Protein AF-A0A5E4I6E8-F1 (afdb_monomer_lite)

Radius of gyration: 24.18 Å; chains: 1; bounding box: 39×71×66 Å

Foldseek 3Di:
DDDPVDDDDPACVVVVVVLVVVVQVQKDKFAPVFLCQLLQCQLCLLVQNKKWWKFAAPVRPDIAIWIFNHADPVGWTFIDRVPPCVPTDTDRAPCGDPPRRRHTRIMIGCRNPDAQEWAKDKGDAAEAEADAAQDKDKDKIWIAGPHHQPYFFWKAFDDDDPFWDKDKVVRTDTRHGRVVPIDMIMMITGHHRDAPDKDKDWTKMAGPVDRSRITIHIHIHHHDDDPPPPVVVVVVVVCVVPVPPPPVVCVVVVD

pLDDT: mean 87.85, std 12.32, range [44.53, 98.44]

Secondary structure (DSSP, 8-state):
-EETTEE--SSHHHHHHHHHHTT-TT-EEE-TT-TTHHHHHHHHHHTT--EEEEEE-TTSS-EEEEEEEEE-TTS-EEEE-SSTTTT-EEE-TTTT-GGG--EEEEEEE-TT----S--EEEE--EEE-SPPTT-EEEEEEEEEE-S-TT--EEEEEEE--SSSEEEEESSEEEEE-GGG-PEEEEEEEEPPS-SS-EEEEEEEEEETTEEEEEEEEEEEEE-------HHHHHHHHHHHH-TTT-HHHHHHTT-

Sequence (255 aa):
MYGSEGSGTFGVDQAFTAYRKFHCTTCTLIRDTDSNVHGRLAKNMIDALPAHLAVVDEDWTKGHNLVVDGYNTDDFYHLNFGWGGVYNGWYLLPDEIPYGVTVLEGVIVDIMDKHVSPQVRCNGSIHLTNITPGTTINDSFTIENAGSPTSLLHWEITSCPDWGNWTFTPSKGTSLTPEQGPVMINVSIVAPEKKNREYNGYIKVTNTENPADCFIIQITLTTPYKPHSFLLNCLQDLMERFPHTFLVLRLLLNY

Structure (mmCIF, N/CA/C/O backbone):
data_AF-A0A5E4I6E8-F1
#
_entry.id   AF-A0A5E4I6E8-F1
#
loop_
_atom_site.group_PDB
_atom_site.id
_atom_site.type_symbol
_atom_site.label_atom_id
_atom_site.label_alt_id
_atom_site.label_comp_id
_atom_site.label_asym_id
_atom_site.label_entity_id
_atom_site.label_seq_id
_atom_site.pdbx_PDB_ins_code
_atom_site.Cartn_x
_atom_site.Cartn_y
_atom_site.Cartn_z
_atom_site.occupancy
_atom_site.B_iso_or_equiv
_atom_site.auth_seq_id
_atom_site.auth_comp_id
_atom_site.auth_asym_id
_atom_site.auth_atom_id
_atom_site.pdbx_PDB_model_num
ATOM 1 N N . MET A 1 1 ? 22.399 -7.783 -16.795 1.00 70.75 1 MET A N 1
ATOM 2 C CA . MET A 1 1 ? 23.094 -8.869 -17.529 1.00 70.75 1 MET A CA 1
ATOM 3 C C . MET A 1 1 ? 22.261 -9.251 -18.748 1.00 70.75 1 MET A C 1
ATOM 5 O O . MET A 1 1 ? 21.045 -9.153 -18.654 1.00 70.75 1 MET A O 1
ATOM 9 N N . TYR A 1 2 ? 22.883 -9.653 -19.861 1.00 79.12 2 TYR A N 1
ATOM 10 C CA . TYR A 1 2 ? 22.174 -10.085 -21.074 1.00 79.12 2 TYR A CA 1
ATOM 11 C C . TYR A 1 2 ? 22.691 -11.448 -21.552 1.00 79.12 2 TYR A C 1
ATOM 13 O O . TYR A 1 2 ? 23.901 -11.672 -21.538 1.00 79.12 2 TYR A O 1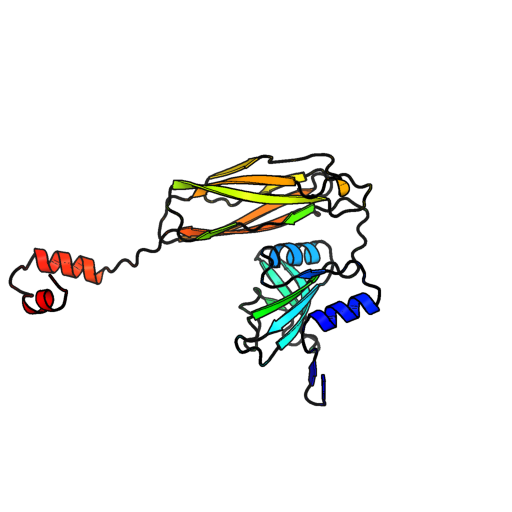
ATOM 21 N N . GLY A 1 3 ? 21.786 -12.330 -21.982 1.00 84.62 3 GLY A N 1
ATOM 22 C CA . GLY A 1 3 ? 22.081 -13.670 -22.499 1.00 84.62 3 GLY A CA 1
ATOM 23 C C . GLY A 1 3 ? 20.884 -14.283 -23.239 1.00 84.62 3 GLY A C 1
ATOM 24 O O . GLY A 1 3 ? 19.776 -13.751 -23.172 1.00 84.62 3 GLY A O 1
ATOM 25 N N . SER A 1 4 ? 21.104 -15.390 -23.960 1.00 79.88 4 SER A N 1
ATOM 26 C CA . SER A 1 4 ? 20.047 -16.090 -24.719 1.00 79.88 4 SER A CA 1
ATOM 27 C C . SER A 1 4 ? 18.985 -16.727 -23.824 1.00 79.88 4 SER A C 1
ATOM 29 O O . SER A 1 4 ? 17.820 -16.758 -24.196 1.00 79.88 4 SER A O 1
ATOM 31 N N . GLU A 1 5 ? 19.390 -17.187 -22.640 1.00 81.00 5 GLU A N 1
ATOM 32 C CA . GLU A 1 5 ? 18.507 -17.827 -21.656 1.00 81.00 5 GLU A CA 1
ATOM 33 C C . GLU A 1 5 ? 17.731 -16.818 -20.799 1.00 81.00 5 GLU A C 1
ATOM 35 O O . GLU A 1 5 ? 16.864 -17.192 -20.017 1.00 81.00 5 GLU A O 1
ATOM 40 N N . GLY A 1 6 ? 18.055 -15.529 -20.909 1.00 75.19 6 GLY A N 1
ATOM 41 C CA . GLY A 1 6 ? 17.447 -14.493 -20.092 1.00 75.19 6 GLY A CA 1
ATOM 42 C C . GLY A 1 6 ? 18.317 -13.253 -19.972 1.00 75.19 6 GLY A C 1
ATOM 43 O O . GLY A 1 6 ? 19.532 -13.264 -20.173 1.00 75.19 6 GLY A O 1
ATOM 44 N N . SER A 1 7 ? 17.665 -12.148 -19.642 1.00 81.25 7 SER A N 1
ATOM 45 C CA . SER A 1 7 ? 18.310 -10.876 -19.337 1.00 81.25 7 SER A CA 1
ATOM 46 C C . SER A 1 7 ? 17.655 -10.299 -18.094 1.00 81.25 7 SER A C 1
ATOM 48 O O . SER A 1 7 ? 16.447 -10.428 -17.921 1.00 81.25 7 SER A O 1
ATOM 50 N N . GLY A 1 8 ? 18.446 -9.679 -17.225 1.00 77.81 8 GLY A N 1
ATOM 51 C CA . GLY A 1 8 ? 17.970 -9.251 -15.914 1.00 77.81 8 GLY A CA 1
ATOM 52 C C . GLY A 1 8 ? 18.708 -8.037 -15.375 1.00 77.81 8 GLY A C 1
ATOM 53 O O . GLY A 1 8 ? 19.827 -7.716 -15.804 1.00 77.81 8 GLY A O 1
ATOM 54 N N . THR A 1 9 ? 18.064 -7.366 -14.430 1.00 78.38 9 THR A N 1
ATOM 55 C CA . THR A 1 9 ? 18.677 -6.372 -13.549 1.00 78.38 9 THR A CA 1
ATOM 56 C C . THR A 1 9 ? 19.394 -7.074 -12.393 1.00 78.38 9 THR A C 1
ATOM 58 O O . THR A 1 9 ? 19.103 -8.224 -12.083 1.00 78.38 9 THR A O 1
ATOM 61 N N . PHE A 1 10 ? 20.367 -6.401 -11.778 1.00 80.62 10 PHE A N 1
ATOM 62 C CA . PHE A 1 10 ? 21.011 -6.876 -10.542 1.00 80.62 10 PHE A CA 1
ATOM 63 C C . PHE A 1 10 ? 20.184 -6.564 -9.288 1.00 80.62 10 PHE A C 1
ATOM 65 O O . PHE A 1 10 ? 20.464 -7.104 -8.226 1.00 80.62 10 PHE A O 1
ATOM 72 N N . GLY A 1 11 ? 19.194 -5.686 -9.435 1.00 87.88 11 GLY A N 1
ATOM 73 C CA . GLY A 1 11 ? 18.214 -5.340 -8.423 1.00 87.88 11 GLY A CA 1
ATOM 74 C C . GLY A 1 11 ? 17.176 -4.375 -8.990 1.00 87.88 11 GLY A C 1
ATOM 75 O O . GLY A 1 11 ? 17.366 -3.772 -10.060 1.00 87.88 11 GLY A O 1
ATOM 76 N N . VAL A 1 12 ? 16.061 -4.228 -8.288 1.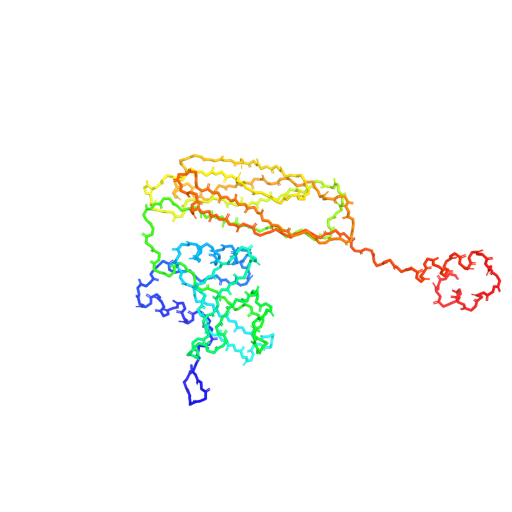00 93.25 12 VAL A N 1
ATOM 77 C CA . VAL A 1 12 ? 14.944 -3.343 -8.652 1.00 93.25 12 VAL A CA 1
ATOM 78 C C . VAL A 1 12 ? 15.353 -1.861 -8.694 1.00 93.25 12 VAL A C 1
ATOM 80 O O . VAL A 1 12 ? 14.764 -1.063 -9.424 1.00 93.25 12 VAL A O 1
ATOM 83 N N . ASP A 1 13 ? 16.424 -1.470 -7.997 1.00 94.31 13 ASP A N 1
ATOM 84 C CA . ASP A 1 13 ? 16.992 -0.115 -8.032 1.00 94.31 13 ASP A CA 1
ATOM 85 C C . ASP A 1 13 ? 17.500 0.286 -9.430 1.00 94.31 13 ASP A C 1
ATOM 87 O O . ASP A 1 13 ? 17.429 1.460 -9.817 1.00 94.31 13 ASP A O 1
ATOM 91 N N . GLN A 1 14 ? 17.949 -0.683 -10.233 1.00 93.88 14 GLN A N 1
ATOM 92 C CA . GLN A 1 14 ? 18.355 -0.431 -11.616 1.00 93.88 14 GLN A CA 1
ATOM 93 C C . GLN A 1 14 ? 17.151 -0.115 -12.503 1.00 93.88 14 GLN A C 1
ATOM 95 O O . GLN A 1 14 ? 17.224 0.797 -13.333 1.00 93.88 14 GLN A O 1
ATOM 100 N N . ALA A 1 15 ? 16.033 -0.818 -12.299 1.00 94.25 15 ALA A N 1
ATOM 101 C CA . ALA A 1 15 ? 14.775 -0.508 -12.970 1.00 94.25 15 ALA A CA 1
ATOM 102 C C . ALA A 1 15 ? 14.262 0.879 -12.550 1.00 94.25 15 ALA A C 1
ATOM 104 O O . ALA A 1 15 ? 13.919 1.700 -13.402 1.00 94.25 15 ALA A O 1
ATOM 105 N N . PHE A 1 16 ? 14.322 1.200 -11.255 1.00 96.31 16 PHE A N 1
ATOM 106 C CA . PHE A 1 16 ? 13.982 2.530 -10.744 1.00 96.31 16 PHE A CA 1
ATOM 107 C C . PHE A 1 16 ? 14.833 3.633 -11.392 1.00 96.31 16 PHE A C 1
ATOM 109 O O . PHE A 1 16 ? 14.308 4.631 -11.891 1.00 96.31 16 PHE A O 1
ATOM 116 N N . THR A 1 17 ? 16.147 3.421 -11.482 1.00 95.38 17 THR A N 1
ATOM 117 C CA . THR A 1 17 ? 17.071 4.347 -12.154 1.00 95.38 17 THR A CA 1
ATOM 118 C C . THR A 1 17 ? 16.720 4.527 -13.635 1.00 95.38 17 THR A C 1
ATOM 120 O O . THR A 1 17 ? 16.819 5.639 -14.164 1.00 95.38 17 THR A O 1
ATOM 123 N N . ALA A 1 18 ? 16.262 3.469 -14.314 1.00 94.62 18 ALA A N 1
ATOM 124 C CA . ALA A 1 18 ? 15.806 3.558 -15.697 1.00 94.62 18 ALA A CA 1
ATOM 125 C C . ALA A 1 18 ? 14.578 4.473 -15.833 1.00 94.62 18 ALA A C 1
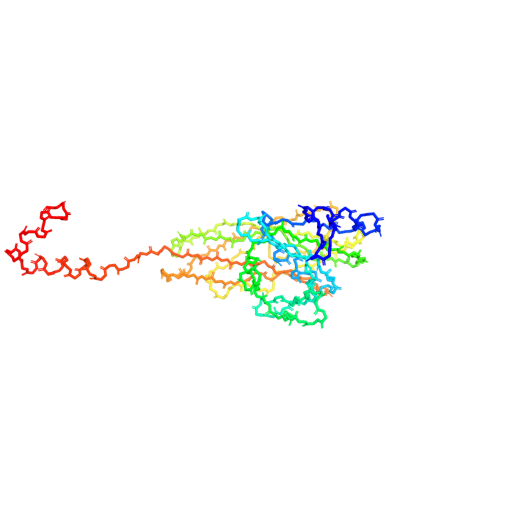ATOM 127 O O . ALA A 1 18 ? 14.605 5.381 -16.665 1.00 94.62 18 ALA A O 1
ATOM 128 N N . TYR A 1 19 ? 13.557 4.334 -14.979 1.00 96.12 19 TYR A N 1
ATOM 129 C CA . TYR A 1 19 ? 12.398 5.244 -14.973 1.00 96.12 19 TYR A CA 1
ATOM 130 C C . TYR A 1 19 ? 12.812 6.710 -14.807 1.00 96.12 19 TYR A C 1
ATOM 132 O O . TYR A 1 19 ? 12.352 7.579 -15.554 1.00 96.12 19 TYR A O 1
ATOM 140 N N . ARG A 1 20 ? 13.751 6.993 -13.895 1.00 93.81 20 ARG A N 1
ATOM 141 C CA . ARG A 1 20 ? 14.305 8.347 -13.713 1.00 93.81 20 ARG A CA 1
ATOM 142 C C . ARG A 1 20 ? 14.984 8.867 -14.979 1.00 93.81 20 ARG A C 1
ATOM 144 O O . ARG A 1 20 ? 14.810 10.035 -15.324 1.00 93.81 20 ARG A O 1
ATOM 151 N N . LYS A 1 21 ? 15.717 8.009 -15.693 1.00 96.06 21 LYS A N 1
ATOM 152 C CA . LYS A 1 21 ? 16.360 8.345 -16.974 1.00 96.06 21 LYS A CA 1
ATOM 153 C C . LYS A 1 21 ? 15.345 8.628 -18.086 1.00 96.06 21 LYS A C 1
ATOM 155 O O . LYS A 1 21 ? 15.615 9.465 -18.940 1.00 96.06 21 LYS A O 1
ATOM 160 N N . PHE A 1 22 ? 14.180 7.985 -18.050 1.00 95.31 22 PHE A N 1
ATOM 161 C CA . PHE A 1 22 ? 13.051 8.263 -18.944 1.00 95.31 22 PHE A CA 1
ATOM 162 C C . PHE A 1 22 ? 12.146 9.408 -18.457 1.00 95.31 22 PHE A C 1
ATOM 164 O O . PHE A 1 22 ? 11.041 9.573 -18.964 1.00 95.31 22 PHE A O 1
ATOM 171 N N . HIS A 1 23 ? 12.604 10.218 -17.495 1.00 92.19 23 HIS A N 1
ATOM 172 C CA . HIS A 1 23 ? 11.874 11.369 -16.953 1.00 92.19 23 HIS A CA 1
ATOM 173 C C . HIS A 1 23 ? 10.539 11.029 -16.268 1.00 92.19 23 HIS A C 1
ATOM 175 O O . HIS A 1 23 ? 9.694 11.904 -16.086 1.00 92.19 23 HIS A O 1
ATOM 181 N N . CYS A 1 24 ? 10.368 9.790 -15.806 1.00 93.12 24 CYS A N 1
ATOM 182 C CA . CYS A 1 24 ? 9.286 9.421 -14.896 1.00 93.12 24 CYS A CA 1
ATOM 183 C C . CYS A 1 24 ? 9.670 9.894 -13.485 1.00 93.12 24 CYS A C 1
ATOM 185 O O . CYS A 1 24 ? 10.158 9.124 -12.664 1.00 93.12 24 CYS A O 1
ATOM 187 N N . THR A 1 25 ? 9.565 11.197 -13.217 1.00 89.94 25 THR A N 1
ATOM 188 C CA . THR A 1 25 ? 10.125 11.801 -11.995 1.00 89.94 25 THR A CA 1
ATOM 189 C C . THR A 1 25 ? 9.247 11.665 -10.755 1.00 89.94 25 THR A C 1
ATOM 191 O O . THR A 1 25 ? 9.678 12.054 -9.671 1.00 89.94 25 THR A O 1
ATOM 194 N N . THR A 1 26 ? 8.036 11.147 -10.902 1.00 91.44 26 THR A N 1
ATOM 195 C CA . THR A 1 26 ? 7.096 10.915 -9.800 1.00 91.44 26 THR A CA 1
ATOM 196 C C . THR A 1 26 ? 7.245 9.536 -9.178 1.00 91.44 26 THR A C 1
ATOM 198 O O . THR A 1 26 ? 6.756 9.327 -8.075 1.00 91.44 26 THR A O 1
ATOM 201 N N . CYS A 1 27 ? 7.936 8.608 -9.853 1.00 94.31 27 CYS A N 1
ATOM 202 C CA . CYS A 1 27 ? 8.026 7.249 -9.357 1.00 94.31 27 CYS A CA 1
ATOM 203 C C . CYS A 1 27 ? 8.800 7.178 -8.039 1.00 94.31 27 CYS A C 1
ATOM 205 O O . CYS A 1 27 ? 9.773 7.912 -7.822 1.00 94.31 27 CYS A O 1
ATOM 207 N N . THR A 1 28 ? 8.385 6.243 -7.192 1.00 94.81 28 THR A N 1
ATOM 208 C CA . THR A 1 28 ? 9.002 5.948 -5.899 1.00 94.81 28 THR A CA 1
ATOM 209 C C . THR A 1 28 ? 9.295 4.458 -5.821 1.00 94.81 28 THR A C 1
ATOM 211 O O . THR A 1 28 ? 8.451 3.644 -6.181 1.00 94.81 28 THR A O 1
ATOM 214 N N . LEU A 1 29 ? 10.491 4.099 -5.355 1.00 95.94 29 LEU A N 1
ATOM 215 C CA . LEU A 1 29 ? 10.841 2.719 -5.032 1.00 95.94 29 LEU A CA 1
ATOM 216 C C . LEU A 1 29 ? 10.528 2.451 -3.557 1.00 95.94 29 LEU A C 1
ATOM 218 O O . LEU A 1 29 ? 11.145 3.057 -2.683 1.00 95.94 29 LEU A O 1
ATOM 222 N N . ILE A 1 30 ? 9.601 1.533 -3.303 1.00 94.31 30 ILE A N 1
ATOM 223 C CA . ILE A 1 30 ? 9.248 1.023 -1.974 1.00 94.31 30 ILE A CA 1
ATOM 224 C C . ILE A 1 30 ? 9.774 -0.409 -1.820 1.00 94.31 30 ILE A C 1
ATOM 226 O O . ILE A 1 30 ? 9.811 -1.173 -2.785 1.00 94.31 30 ILE A O 1
ATOM 230 N N . ARG A 1 31 ? 10.239 -0.758 -0.620 1.00 91.88 31 ARG A N 1
ATOM 231 C CA . ARG A 1 31 ? 10.799 -2.083 -0.294 1.00 91.88 31 ARG A CA 1
ATOM 232 C C . ARG A 1 31 ? 9.874 -2.836 0.652 1.00 91.88 31 ARG A C 1
ATOM 234 O O . ARG A 1 31 ? 8.958 -2.237 1.204 1.00 91.88 31 ARG A O 1
ATOM 241 N N . ASP A 1 32 ? 10.141 -4.117 0.862 1.00 82.88 32 ASP A N 1
ATOM 242 C CA . ASP A 1 32 ? 9.455 -4.970 1.843 1.00 82.88 32 ASP A CA 1
ATOM 243 C C . ASP A 1 32 ? 9.499 -4.420 3.278 1.00 82.88 32 ASP A C 1
ATOM 245 O O . ASP A 1 32 ? 8.578 -4.634 4.060 1.00 82.88 32 ASP A O 1
ATOM 249 N N . THR A 1 33 ? 10.529 -3.642 3.613 1.00 81.38 33 THR A N 1
ATOM 250 C CA . THR A 1 33 ? 10.626 -2.947 4.903 1.00 81.38 33 THR A CA 1
ATOM 251 C C . THR A 1 33 ? 9.601 -1.822 5.082 1.00 81.38 33 THR A C 1
ATOM 253 O O . THR A 1 33 ? 9.442 -1.329 6.198 1.00 81.38 33 THR A O 1
ATOM 256 N N . ASP A 1 34 ? 8.960 -1.351 4.006 1.00 81.31 34 ASP A N 1
ATOM 257 C CA . ASP A 1 34 ? 7.898 -0.346 4.092 1.00 81.31 34 ASP A CA 1
ATOM 258 C C . ASP A 1 34 ? 6.571 -1.033 4.402 1.00 81.31 34 ASP A C 1
ATOM 260 O O . ASP A 1 34 ? 6.006 -1.765 3.586 1.00 81.31 34 ASP A O 1
ATOM 264 N N . SER A 1 35 ? 6.042 -0.758 5.587 1.00 74.75 35 SER A N 1
ATOM 265 C CA . SER A 1 35 ? 4.837 -1.417 6.061 1.00 74.75 35 SER A CA 1
ATOM 266 C C . SER A 1 35 ? 3.561 -1.027 5.302 1.00 74.75 35 SER A C 1
ATOM 268 O O . SER A 1 35 ? 2.524 -1.664 5.474 1.00 74.75 35 SER A O 1
ATOM 270 N N . ASN A 1 36 ? 3.625 -0.033 4.410 1.00 80.12 36 ASN A N 1
ATOM 271 C CA . ASN A 1 36 ? 2.518 0.354 3.534 1.00 80.12 36 ASN A CA 1
ATOM 272 C C . ASN A 1 36 ? 2.655 -0.174 2.117 1.00 80.12 36 ASN A C 1
ATOM 274 O O . ASN A 1 36 ? 1.888 0.260 1.254 1.00 80.12 36 ASN A O 1
ATOM 278 N N . VAL A 1 37 ? 3.614 -1.057 1.833 1.00 88.50 37 VAL A N 1
ATOM 279 C CA . VAL A 1 37 ? 3.885 -1.481 0.456 1.00 88.50 37 VAL A CA 1
ATOM 280 C C . VAL A 1 37 ? 2.625 -1.964 -0.268 1.00 88.50 37 VAL A C 1
ATOM 282 O O . VAL A 1 37 ? 2.341 -1.511 -1.377 1.00 88.50 37 VAL A O 1
ATOM 285 N N . HIS A 1 38 ? 1.795 -2.761 0.407 1.00 87.94 38 HIS A N 1
ATOM 286 C CA . HIS A 1 38 ? 0.511 -3.221 -0.120 1.00 87.94 38 HIS A CA 1
ATOM 287 C C . HIS A 1 38 ? -0.516 -2.088 -0.245 1.00 87.94 38 HIS A C 1
ATOM 289 O O . HIS A 1 38 ? -1.128 -1.937 -1.296 1.00 87.94 38 HIS A O 1
ATOM 295 N N . GLY A 1 39 ? -0.672 -1.237 0.775 1.00 88.19 39 GLY A N 1
ATOM 296 C CA . GLY A 1 39 ? -1.613 -0.108 0.718 1.00 88.19 39 GLY A CA 1
ATOM 297 C C . GLY A 1 39 ? -1.288 0.875 -0.414 1.00 88.19 39 GLY A C 1
ATOM 298 O O . GLY A 1 39 ? -2.175 1.324 -1.142 1.00 88.19 39 GLY A O 1
ATOM 299 N N . ARG A 1 40 ? 0.002 1.165 -0.630 1.00 90.56 40 ARG A N 1
ATOM 300 C CA . ARG A 1 40 ? 0.468 2.048 -1.706 1.00 90.56 40 ARG A CA 1
ATOM 301 C C . ARG A 1 40 ? 0.322 1.407 -3.083 1.00 90.56 40 ARG A C 1
ATOM 303 O O . ARG A 1 40 ? -0.079 2.096 -4.022 1.00 90.56 40 ARG A O 1
ATOM 310 N N . LEU A 1 41 ? 0.603 0.111 -3.199 1.00 93.94 41 LEU A N 1
ATOM 311 C CA . LEU A 1 41 ? 0.382 -0.638 -4.433 1.00 93.94 41 LEU A CA 1
ATOM 312 C C . LEU A 1 41 ? -1.112 -0.696 -4.791 1.00 93.94 41 LEU A C 1
ATOM 314 O O . LEU A 1 41 ? -1.474 -0.392 -5.925 1.00 93.94 41 LEU A O 1
ATOM 318 N N . ALA A 1 42 ? -1.986 -0.986 -3.826 1.00 91.62 42 ALA A N 1
ATOM 319 C CA . ALA A 1 42 ? -3.434 -0.953 -4.016 1.00 91.62 42 ALA A CA 1
ATOM 320 C C . ALA A 1 42 ? -3.918 0.438 -4.458 1.00 91.62 42 ALA A C 1
ATOM 322 O O . ALA A 1 42 ? -4.683 0.543 -5.417 1.00 91.62 42 ALA A O 1
ATOM 323 N N . LYS A 1 43 ? -3.413 1.515 -3.833 1.00 90.50 43 LYS A N 1
ATOM 324 C CA . LYS A 1 43 ? -3.727 2.897 -4.240 1.00 90.50 43 LYS A CA 1
ATOM 325 C C . LYS A 1 43 ? -3.354 3.165 -5.697 1.00 90.50 43 LYS A C 1
ATOM 327 O O . LYS A 1 43 ? -4.160 3.707 -6.439 1.00 90.50 43 LYS A O 1
ATOM 332 N N . ASN A 1 44 ? -2.175 2.716 -6.124 1.00 94.00 44 ASN A N 1
ATOM 333 C CA . ASN A 1 44 ? -1.745 2.822 -7.518 1.00 94.00 44 ASN A CA 1
ATOM 334 C C . ASN A 1 44 ? -2.729 2.141 -8.479 1.00 94.00 44 ASN A C 1
ATOM 336 O O . ASN A 1 44 ? -3.075 2.713 -9.508 1.00 94.00 44 ASN A O 1
ATOM 340 N N . MET A 1 45 ? -3.246 0.964 -8.127 1.00 95.00 45 MET A N 1
ATOM 341 C CA . MET A 1 45 ? -4.238 0.279 -8.963 1.00 95.00 45 MET A CA 1
ATOM 342 C C . MET A 1 45 ? -5.570 1.037 -9.020 1.00 95.00 45 MET A C 1
ATOM 344 O O . MET A 1 45 ? -6.161 1.150 -10.093 1.00 95.00 45 MET A O 1
ATOM 348 N N . ILE A 1 46 ? -6.019 1.595 -7.890 1.00 89.00 46 ILE A N 1
ATOM 349 C CA . ILE A 1 46 ? -7.232 2.429 -7.806 1.00 89.00 46 ILE A CA 1
ATOM 350 C C . ILE A 1 46 ? -7.091 3.691 -8.672 1.00 89.00 46 ILE A C 1
ATOM 352 O O . ILE A 1 46 ? -8.039 4.080 -9.354 1.00 89.00 46 ILE A O 1
ATOM 356 N N . ASP A 1 47 ? -5.897 4.280 -8.703 1.00 89.69 47 ASP A N 1
ATOM 357 C CA . ASP A 1 47 ? -5.584 5.486 -9.477 1.00 89.69 47 ASP A CA 1
ATOM 358 C C . ASP A 1 47 ? -5.267 5.206 -10.956 1.00 89.69 47 ASP A C 1
ATOM 360 O O . ASP A 1 47 ? -4.939 6.125 -11.708 1.00 89.69 47 ASP A O 1
ATOM 364 N N . ALA A 1 48 ? -5.375 3.947 -11.394 1.00 91.69 48 ALA A N 1
ATOM 365 C CA . ALA A 1 48 ? -4.999 3.498 -12.734 1.00 91.69 48 ALA A CA 1
ATOM 366 C C . ALA A 1 48 ? -3.526 3.795 -13.089 1.00 91.69 48 ALA A C 1
ATOM 368 O O . ALA A 1 48 ? -3.196 4.162 -14.221 1.00 91.69 48 ALA A O 1
ATOM 369 N N . LEU A 1 49 ? -2.637 3.592 -12.117 1.00 94.62 49 LEU A N 1
ATOM 370 C CA . LEU A 1 49 ? -1.185 3.701 -12.225 1.00 94.62 49 LEU A CA 1
ATOM 371 C C . LEU A 1 49 ? -0.551 2.305 -12.091 1.00 94.62 49 LEU A C 1
ATOM 373 O O . LEU A 1 49 ? -0.224 1.898 -10.978 1.00 94.62 49 LEU A O 1
ATOM 377 N N . PRO A 1 50 ? -0.368 1.539 -13.186 1.00 97.38 50 PRO A N 1
ATOM 378 C CA . PRO A 1 50 ? 0.332 0.261 -13.130 1.00 97.38 50 PRO A CA 1
ATOM 379 C C . PRO A 1 50 ? 1.712 0.387 -12.478 1.00 97.38 50 PRO A C 1
ATOM 381 O O . PRO A 1 50 ? 2.452 1.341 -12.733 1.00 97.38 50 PRO A O 1
ATOM 384 N N . ALA A 1 51 ? 2.066 -0.600 -11.662 1.00 98.00 51 ALA A N 1
ATOM 385 C CA . ALA A 1 51 ? 3.298 -0.614 -10.889 1.00 98.00 51 ALA A CA 1
ATOM 386 C C . ALA A 1 51 ? 4.263 -1.682 -11.410 1.00 98.00 51 ALA A C 1
ATOM 388 O O . ALA A 1 51 ? 3.863 -2.682 -12.009 1.00 98.00 51 ALA A O 1
ATOM 389 N N . HIS A 1 52 ? 5.552 -1.481 -11.152 1.00 98.06 52 HIS A N 1
ATOM 390 C CA . HIS A 1 52 ? 6.591 -2.466 -11.449 1.00 98.06 52 HIS A CA 1
ATOM 391 C C . HIS A 1 52 ? 6.929 -3.212 -10.163 1.00 98.06 52 HIS A C 1
ATOM 393 O O . HIS A 1 52 ? 7.495 -2.631 -9.243 1.00 98.06 52 HIS A O 1
ATOM 399 N N . LEU A 1 53 ? 6.615 -4.500 -10.114 1.00 97.50 53 LEU A N 1
ATOM 400 C CA . LEU A 1 53 ? 6.897 -5.397 -8.996 1.00 97.50 53 LEU A CA 1
ATOM 401 C C . LEU A 1 53 ? 8.167 -6.205 -9.278 1.00 97.50 53 LEU A C 1
ATOM 403 O O . LEU A 1 53 ? 8.323 -6.753 -10.366 1.00 97.50 53 LEU A O 1
ATOM 407 N N . ALA A 1 54 ? 9.062 -6.301 -8.303 1.00 96.69 54 ALA A N 1
ATOM 408 C CA . ALA A 1 54 ? 10.215 -7.189 -8.346 1.00 96.69 54 ALA A CA 1
ATOM 409 C C . ALA A 1 54 ? 10.135 -8.190 -7.191 1.00 96.69 54 ALA A C 1
ATOM 411 O O . ALA A 1 54 ? 9.934 -7.810 -6.034 1.00 96.69 54 ALA A O 1
ATOM 412 N N . VAL A 1 55 ? 10.276 -9.469 -7.526 1.00 95.88 55 VAL A N 1
ATOM 413 C CA . VAL A 1 55 ? 10.217 -10.581 -6.575 1.00 95.88 55 VAL A CA 1
ATOM 414 C C . VAL A 1 55 ? 11.389 -11.523 -6.776 1.00 95.88 55 VAL A C 1
ATOM 416 O O . VAL A 1 55 ? 11.877 -11.692 -7.894 1.00 95.88 55 VAL A O 1
ATOM 419 N N . VAL A 1 56 ? 11.827 -12.144 -5.691 1.00 95.06 56 VAL A N 1
ATOM 420 C CA . VAL A 1 56 ? 12.951 -13.081 -5.639 1.00 95.06 56 VAL A CA 1
ATOM 421 C C . VAL A 1 56 ? 12.562 -14.324 -4.851 1.00 95.06 56 VAL A C 1
ATOM 423 O O . VAL A 1 56 ? 11.500 -14.381 -4.231 1.00 95.06 56 VAL A O 1
ATOM 426 N N . ASP A 1 57 ? 13.388 -15.359 -4.919 1.00 94.62 57 ASP A N 1
ATOM 427 C CA . ASP A 1 57 ? 13.294 -16.494 -4.007 1.00 94.62 57 ASP A CA 1
ATOM 428 C C . ASP A 1 57 ? 14.005 -16.234 -2.680 1.00 94.62 57 ASP A C 1
ATOM 430 O O . ASP A 1 57 ? 14.790 -15.297 -2.548 1.00 94.62 57 ASP A O 1
ATOM 434 N N . GLU A 1 58 ? 13.747 -17.095 -1.695 1.00 92.94 58 GLU A N 1
ATOM 435 C CA . GLU A 1 58 ? 14.341 -16.990 -0.356 1.00 92.94 58 GLU A CA 1
ATOM 436 C C . GLU A 1 58 ? 15.876 -17.005 -0.374 1.00 92.94 58 GLU A C 1
ATOM 438 O O . GLU A 1 58 ? 16.504 -16.312 0.426 1.00 92.94 58 GLU A O 1
ATOM 443 N N . ASP A 1 59 ? 16.479 -17.740 -1.313 1.00 93.94 59 ASP A N 1
ATOM 444 C CA . ASP A 1 59 ? 17.933 -17.840 -1.464 1.00 93.94 59 ASP A CA 1
ATOM 445 C C . ASP A 1 59 ? 18.542 -16.698 -2.305 1.00 93.94 59 ASP A C 1
ATOM 447 O O . ASP A 1 59 ? 19.763 -16.646 -2.477 1.00 93.94 59 ASP A O 1
ATOM 451 N N . TRP A 1 60 ? 17.722 -15.780 -2.840 1.00 91.69 60 TRP A N 1
ATOM 452 C CA . TRP A 1 60 ? 18.145 -14.674 -3.715 1.00 91.69 60 TRP A CA 1
ATOM 453 C C . TRP A 1 60 ? 18.950 -15.133 -4.946 1.00 91.69 60 TRP A C 1
ATOM 455 O O . TRP A 1 60 ? 19.861 -14.447 -5.422 1.00 91.69 60 TRP A O 1
ATOM 465 N N . THR A 1 61 ? 18.626 -16.310 -5.479 1.00 90.00 61 THR A N 1
ATOM 466 C CA . THR A 1 61 ? 19.286 -16.913 -6.648 1.00 90.00 61 THR A CA 1
ATOM 467 C C . THR A 1 61 ? 18.506 -16.724 -7.944 1.00 90.00 61 THR A C 1
ATOM 469 O O . THR A 1 61 ? 19.089 -16.765 -9.031 1.00 90.00 61 THR A O 1
ATOM 472 N N . LYS A 1 62 ? 17.195 -16.493 -7.845 1.00 90.31 62 LYS A N 1
ATOM 473 C CA . LYS A 1 62 ? 16.288 -16.226 -8.964 1.00 90.31 62 LYS A CA 1
ATOM 474 C C . LYS A 1 62 ? 15.349 -15.084 -8.597 1.00 90.31 62 LYS A C 1
ATOM 476 O O . LYS A 1 62 ? 15.009 -14.864 -7.441 1.00 90.31 62 LYS A O 1
ATOM 481 N N . GLY A 1 63 ? 14.888 -14.377 -9.615 1.00 92.62 63 GLY A N 1
ATOM 482 C CA . GLY A 1 63 ? 13.900 -13.329 -9.446 1.00 92.62 63 GLY A CA 1
ATOM 483 C C . GLY A 1 63 ? 13.185 -13.023 -10.742 1.00 92.62 63 GLY A C 1
ATOM 484 O O . GLY A 1 63 ? 13.584 -13.486 -11.815 1.00 92.62 63 GLY A O 1
ATOM 485 N N . HIS A 1 64 ? 12.112 -12.253 -10.636 1.00 94.38 64 HIS A N 1
ATOM 486 C CA . HIS A 1 64 ? 11.320 -11.830 -11.776 1.00 94.38 64 HIS A CA 1
ATOM 487 C C . HIS A 1 64 ? 10.792 -10.411 -11.589 1.00 94.38 64 HIS A C 1
ATOM 489 O O . HIS A 1 64 ? 10.483 -9.977 -10.480 1.00 94.38 64 HIS A O 1
ATOM 495 N N . ASN A 1 65 ? 10.702 -9.691 -12.704 1.00 95.06 65 ASN A N 1
ATOM 496 C CA . ASN A 1 65 ? 10.120 -8.358 -12.761 1.00 95.06 65 ASN A CA 1
ATOM 497 C C . ASN A 1 65 ? 8.769 -8.458 -13.469 1.00 95.06 65 ASN A C 1
ATOM 499 O O . ASN A 1 65 ? 8.668 -9.005 -14.567 1.00 95.06 65 ASN A O 1
ATOM 503 N N . LEU A 1 66 ? 7.745 -7.926 -12.821 1.00 96.75 66 LEU A N 1
ATOM 504 C CA . LEU A 1 66 ? 6.340 -8.106 -13.145 1.00 96.75 66 LEU A CA 1
ATOM 505 C C . LEU A 1 66 ? 5.659 -6.742 -13.241 1.00 96.75 66 LEU A C 1
ATOM 507 O O . LEU A 1 66 ? 6.074 -5.777 -12.596 1.00 96.75 66 LEU A O 1
ATOM 511 N N . VAL A 1 67 ? 4.586 -6.668 -14.023 1.00 98.38 67 VAL A N 1
ATOM 512 C CA . VAL A 1 67 ? 3.679 -5.517 -13.990 1.00 98.38 67 VAL A CA 1
ATOM 513 C C . VAL A 1 67 ? 2.485 -5.872 -13.118 1.00 98.38 67 VAL A C 1
ATOM 515 O O . VAL A 1 67 ? 1.897 -6.938 -13.290 1.00 98.38 67 VAL A O 1
ATOM 518 N N . VAL A 1 68 ? 2.131 -4.972 -12.207 1.00 98.44 68 VAL A N 1
ATOM 519 C CA . VAL A 1 68 ? 0.870 -5.013 -11.462 1.00 98.44 68 VAL A CA 1
ATOM 520 C C . VAL A 1 68 ? -0.067 -4.000 -12.100 1.00 98.44 68 VAL A C 1
ATOM 522 O O . VAL A 1 68 ? 0.281 -2.822 -12.191 1.00 98.44 68 VAL A O 1
ATOM 525 N N . ASP A 1 69 ? -1.221 -4.447 -12.577 1.00 97.94 69 ASP A N 1
ATOM 526 C CA . ASP A 1 69 ? -2.182 -3.621 -13.324 1.00 97.94 69 ASP A CA 1
ATOM 527 C C . ASP A 1 69 ? -3.641 -3.823 -12.875 1.00 97.94 69 ASP A C 1
ATOM 529 O O . ASP A 1 69 ? -4.572 -3.376 -13.547 1.00 97.94 69 ASP A O 1
ATOM 533 N N . GLY A 1 70 ? -3.855 -4.441 -11.709 1.00 96.81 70 GLY A N 1
ATOM 534 C CA . GLY A 1 70 ? -5.161 -4.502 -11.060 1.00 96.81 70 GLY A CA 1
ATOM 535 C C . GLY A 1 70 ? -5.087 -4.846 -9.574 1.00 96.81 70 GLY A C 1
ATOM 536 O O . GLY A 1 70 ? -4.125 -5.453 -9.109 1.00 96.81 70 GLY A O 1
ATOM 537 N N . TYR A 1 71 ? -6.131 -4.469 -8.839 1.00 94.94 71 TYR A N 1
ATOM 538 C CA . TYR A 1 71 ? -6.383 -4.835 -7.443 1.00 94.94 71 TYR A CA 1
ATOM 539 C C . TYR A 1 71 ? -7.890 -5.054 -7.265 1.00 94.94 71 TYR A C 1
ATOM 541 O O . TYR A 1 71 ? -8.685 -4.331 -7.874 1.00 94.94 71 TYR A O 1
ATOM 549 N N . ASN A 1 72 ? -8.293 -6.063 -6.492 1.00 90.31 72 ASN A N 1
ATOM 550 C CA . ASN A 1 72 ? -9.702 -6.399 -6.285 1.00 90.31 72 ASN A CA 1
ATOM 551 C C . ASN A 1 72 ? -10.109 -6.364 -4.801 1.00 90.31 72 ASN A C 1
ATOM 553 O O . ASN A 1 72 ? -9.301 -6.115 -3.913 1.00 90.31 72 ASN A O 1
ATOM 557 N N . THR A 1 73 ? -11.397 -6.590 -4.539 1.00 83.88 73 THR A N 1
ATOM 558 C CA . THR A 1 73 ? -11.986 -6.528 -3.191 1.00 83.88 73 THR A CA 1
ATOM 559 C C . THR A 1 73 ? -11.610 -7.694 -2.280 1.00 83.88 73 THR A C 1
ATOM 561 O O . THR A 1 73 ? -11.924 -7.635 -1.097 1.00 83.88 73 THR A O 1
ATOM 564 N N . ASP A 1 74 ? -10.969 -8.728 -2.824 1.00 85.19 74 ASP A N 1
ATOM 565 C CA . ASP A 1 74 ? -10.504 -9.905 -2.086 1.00 85.19 74 ASP A CA 1
ATOM 566 C C . ASP A 1 74 ? -8.996 -9.804 -1.769 1.00 85.19 74 ASP A C 1
ATOM 568 O O . ASP A 1 74 ? -8.370 -10.800 -1.421 1.00 85.19 74 ASP A O 1
ATOM 572 N N . ASP A 1 75 ? -8.410 -8.609 -1.920 1.00 85.25 75 ASP A N 1
ATOM 573 C CA . ASP A 1 75 ? -6.989 -8.293 -1.718 1.00 85.25 75 ASP A CA 1
ATOM 574 C C . ASP A 1 75 ? -6.005 -8.921 -2.726 1.00 85.25 75 ASP A C 1
ATOM 576 O O . ASP A 1 75 ? -4.787 -8.882 -2.529 1.00 85.25 75 ASP A O 1
ATOM 580 N N . PHE A 1 76 ? -6.501 -9.435 -3.856 1.00 92.38 76 PHE A N 1
ATOM 581 C CA . PHE A 1 76 ? -5.650 -9.962 -4.923 1.00 92.38 76 PHE A CA 1
ATOM 582 C C . PHE A 1 76 ? -5.179 -8.856 -5.862 1.00 92.38 76 PHE A C 1
ATOM 584 O O . PHE A 1 76 ? -5.919 -7.925 -6.197 1.00 92.38 76 PHE A O 1
ATOM 591 N N . TYR A 1 77 ? -3.969 -9.037 -6.383 1.00 96.69 77 TYR A N 1
ATOM 592 C CA . TYR A 1 77 ? -3.373 -8.182 -7.400 1.00 96.69 77 TYR A CA 1
ATOM 593 C C . TYR A 1 77 ? -3.338 -8.905 -8.741 1.00 96.69 77 TYR A C 1
ATOM 595 O O . TYR A 1 77 ? -2.970 -10.079 -8.812 1.00 96.69 77 TYR A O 1
ATOM 603 N N . HIS A 1 78 ? -3.713 -8.210 -9.814 1.00 98.06 78 HIS A N 1
ATOM 604 C CA . HIS A 1 78 ? -3.552 -8.742 -11.159 1.00 98.06 78 HIS A CA 1
ATOM 605 C C . HIS A 1 78 ? -2.107 -8.533 -11.613 1.00 98.06 78 HIS A C 1
ATOM 607 O O . HIS A 1 78 ? -1.587 -7.415 -11.569 1.00 98.06 78 HIS A O 1
ATOM 613 N N . LEU A 1 79 ? -1.464 -9.624 -12.021 1.00 98.38 79 LEU A N 1
ATOM 614 C CA . LEU A 1 79 ? -0.080 -9.650 -12.467 1.00 98.38 79 LEU A CA 1
ATOM 615 C C . LEU A 1 79 ? -0.003 -9.950 -13.957 1.00 98.38 79 LEU A C 1
ATOM 617 O O . LEU A 1 79 ? -0.626 -10.887 -14.461 1.00 98.38 79 LEU A O 1
ATOM 621 N N . ASN A 1 80 ? 0.844 -9.196 -14.646 1.00 98.25 80 ASN A N 1
ATOM 622 C CA . ASN A 1 80 ? 1.270 -9.476 -16.003 1.00 98.25 80 ASN A CA 1
ATOM 623 C C . ASN A 1 80 ? 2.739 -9.911 -16.001 1.00 98.25 80 ASN A C 1
ATOM 625 O O . ASN A 1 80 ? 3.638 -9.137 -15.661 1.00 98.25 80 ASN A O 1
ATOM 629 N N . PHE A 1 81 ? 2.973 -11.162 -16.405 1.00 96.69 81 PHE A N 1
ATOM 630 C CA . PHE A 1 81 ? 4.283 -11.813 -16.338 1.00 96.69 81 PHE A CA 1
ATOM 631 C C . PHE A 1 81 ? 5.234 -11.419 -17.469 1.00 96.69 81 PHE A C 1
ATOM 633 O O . PHE A 1 81 ? 6.406 -11.794 -17.444 1.00 96.69 81 PHE A O 1
ATOM 640 N N . GLY A 1 82 ? 4.745 -10.696 -18.481 1.00 95.69 82 GLY A N 1
ATOM 641 C CA . GLY A 1 82 ? 5.536 -10.352 -19.663 1.00 95.69 82 GLY A CA 1
ATOM 642 C C . GLY A 1 82 ? 5.802 -11.538 -20.600 1.00 95.69 82 GLY A C 1
ATOM 643 O O . GLY A 1 82 ? 6.613 -11.425 -21.515 1.00 95.69 82 GLY A O 1
ATOM 644 N N . TRP A 1 83 ? 5.109 -12.667 -20.418 1.00 95.31 83 TRP A N 1
ATOM 645 C CA . TRP A 1 83 ? 5.274 -13.895 -21.210 1.00 95.31 83 TRP A CA 1
ATOM 646 C C . TRP A 1 83 ? 4.115 -14.137 -22.183 1.00 95.31 83 TRP A C 1
ATOM 648 O O . TRP A 1 83 ? 3.615 -15.250 -22.326 1.00 95.31 83 TRP A O 1
ATOM 658 N N . GLY A 1 84 ? 3.632 -13.075 -22.835 1.00 94.56 84 GLY A N 1
ATOM 659 C CA . GLY A 1 84 ? 2.550 -13.183 -23.823 1.00 94.56 84 GLY A CA 1
ATOM 660 C C . GLY A 1 84 ? 1.206 -13.641 -23.240 1.00 94.56 84 GLY A C 1
ATOM 661 O O . GLY A 1 84 ? 0.401 -14.224 -23.959 1.00 94.56 84 GLY A O 1
ATOM 662 N N . GLY A 1 85 ? 0.971 -13.395 -21.946 1.00 94.50 85 GLY A N 1
ATOM 663 C CA . GLY A 1 85 ? -0.266 -13.744 -21.237 1.00 94.50 85 GLY A CA 1
ATOM 664 C C . GLY A 1 85 ? -0.196 -15.031 -20.415 1.00 94.50 85 GLY A C 1
ATOM 665 O O . GLY A 1 85 ? -1.082 -15.279 -19.601 1.00 94.50 85 GLY A O 1
ATOM 666 N N . VAL A 1 86 ? 0.848 -15.845 -20.584 1.00 95.56 86 VAL A N 1
ATOM 667 C CA . VAL A 1 86 ? 1.037 -17.054 -19.774 1.00 95.56 86 VAL A CA 1
ATOM 668 C C . VAL A 1 86 ? 1.296 -16.651 -18.318 1.00 95.56 86 VAL A C 1
ATOM 670 O O . VAL A 1 86 ? 2.171 -15.829 -18.063 1.00 95.56 86 VAL A O 1
ATOM 673 N N . TYR A 1 87 ? 0.536 -17.240 -17.387 1.00 95.88 87 TYR A N 1
ATOM 674 C CA . TYR A 1 87 ? 0.500 -16.909 -15.951 1.00 95.88 87 TYR A CA 1
ATOM 675 C C . TYR A 1 87 ? -0.047 -15.521 -15.593 1.00 95.88 87 TYR A C 1
ATOM 677 O O . TYR A 1 87 ? -0.004 -15.144 -14.429 1.00 95.88 87 TYR A O 1
ATOM 685 N N . ASN A 1 88 ? -0.620 -14.765 -16.532 1.00 98.00 88 ASN A N 1
ATOM 686 C CA . ASN A 1 88 ? -1.344 -13.561 -16.132 1.00 98.00 88 ASN A CA 1
ATOM 687 C C . ASN A 1 88 ? -2.587 -13.946 -15.318 1.00 98.00 88 ASN A C 1
ATOM 689 O O . ASN A 1 88 ? -3.307 -14.879 -15.684 1.00 98.00 88 ASN A O 1
ATOM 693 N N . GLY A 1 89 ? -2.848 -13.229 -14.229 1.00 97.31 89 GLY A N 1
ATOM 694 C CA . GLY A 1 89 ? -3.951 -13.568 -13.337 1.00 97.31 89 GLY A CA 1
ATOM 695 C C . GLY A 1 89 ? -3.911 -12.834 -12.007 1.00 97.31 89 GLY A C 1
ATOM 696 O O . GLY A 1 89 ? -3.093 -11.943 -11.803 1.00 97.31 89 GLY A O 1
ATOM 697 N N . TRP A 1 90 ? -4.826 -13.219 -11.122 1.00 97.44 90 TRP A N 1
ATOM 698 C CA . TRP A 1 90 ? -4.983 -12.662 -9.781 1.00 97.44 90 TRP A CA 1
ATOM 699 C C . TRP A 1 90 ? -4.192 -13.489 -8.771 1.00 97.44 90 TRP A C 1
ATOM 701 O O . TRP A 1 90 ? -4.389 -14.701 -8.701 1.00 97.44 90 TRP A O 1
ATOM 711 N N . TYR A 1 91 ? -3.334 -12.829 -7.994 1.00 95.38 91 TYR A N 1
ATOM 712 C CA . TYR A 1 91 ? -2.459 -13.462 -7.008 1.00 95.38 91 TYR A CA 1
ATOM 713 C C . TYR A 1 91 ? -2.474 -12.696 -5.689 1.00 95.38 91 TYR A C 1
ATOM 715 O O . TYR A 1 91 ? -2.475 -11.458 -5.684 1.00 95.38 91 TYR A O 1
ATOM 723 N N . LEU A 1 92 ? -2.427 -13.427 -4.578 1.00 91.56 92 LEU A N 1
ATOM 724 C CA . LEU A 1 92 ? -2.059 -12.848 -3.294 1.00 91.56 92 LEU A CA 1
ATOM 725 C C . LEU A 1 92 ? -0.540 -12.634 -3.252 1.00 91.56 92 LEU A C 1
ATOM 727 O O . LEU A 1 92 ? 0.242 -13.558 -3.489 1.00 91.56 92 LEU A O 1
ATOM 731 N N . LEU A 1 93 ? -0.115 -11.399 -2.981 1.00 91.38 93 LEU A N 1
ATOM 732 C CA . LEU A 1 93 ? 1.303 -11.049 -2.962 1.00 91.38 93 LEU A CA 1
ATOM 733 C C . LEU A 1 93 ? 1.904 -11.180 -1.558 1.00 91.38 93 LEU A C 1
ATOM 735 O O . LEU A 1 93 ? 1.274 -10.718 -0.609 1.00 91.38 93 LEU A O 1
ATOM 739 N N . PRO A 1 94 ? 3.158 -11.652 -1.439 1.00 88.00 94 PRO A N 1
ATOM 740 C CA . PRO A 1 94 ? 3.968 -12.319 -2.471 1.00 88.00 94 PRO A CA 1
ATOM 741 C C . PRO A 1 94 ? 3.753 -13.849 -2.529 1.00 88.00 94 PRO A C 1
ATOM 743 O O . PRO A 1 94 ? 4.322 -14.512 -3.395 1.00 88.00 94 PRO A O 1
ATOM 746 N N . ASP A 1 95 ? 2.945 -14.406 -1.624 1.00 87.00 95 ASP A N 1
ATOM 747 C CA . ASP A 1 95 ? 2.921 -15.839 -1.297 1.00 87.00 95 ASP A CA 1
ATOM 748 C C . ASP A 1 95 ? 2.446 -16.758 -2.431 1.00 87.00 95 ASP A C 1
ATOM 750 O O . ASP A 1 95 ? 2.924 -17.886 -2.559 1.00 87.00 95 ASP A O 1
ATOM 754 N N . GLU A 1 96 ? 1.513 -16.306 -3.271 1.00 91.62 96 GLU A N 1
ATOM 755 C CA . GLU A 1 96 ? 0.913 -17.149 -4.314 1.00 91.62 96 GLU A CA 1
ATOM 756 C C . GLU A 1 96 ? 1.610 -17.033 -5.675 1.00 91.62 96 GLU A C 1
ATOM 758 O O . GLU A 1 96 ? 1.161 -17.620 -6.666 1.00 91.62 96 GLU A O 1
ATOM 763 N N . ILE A 1 97 ? 2.720 -16.295 -5.757 1.00 93.25 97 ILE A N 1
ATOM 764 C CA . ILE A 1 97 ? 3.432 -16.112 -7.021 1.00 93.25 97 ILE A CA 1
ATOM 765 C C . ILE A 1 97 ? 4.108 -17.439 -7.437 1.00 93.25 97 ILE A C 1
ATOM 767 O O . ILE A 1 97 ? 4.872 -18.028 -6.663 1.00 93.25 97 ILE A O 1
ATOM 771 N N . PRO A 1 98 ? 3.880 -17.934 -8.673 1.00 92.25 98 PRO A N 1
ATOM 772 C CA . PRO A 1 98 ? 4.472 -19.178 -9.158 1.00 92.25 98 PRO A CA 1
ATOM 773 C C . PRO A 1 98 ? 6.007 -19.177 -9.163 1.00 92.25 98 PRO A C 1
ATOM 775 O O . PRO A 1 98 ? 6.656 -18.138 -9.139 1.00 92.25 98 PRO A O 1
ATOM 778 N N . TYR A 1 99 ? 6.596 -20.372 -9.285 1.00 90.25 99 TYR A N 1
ATOM 779 C CA . TYR A 1 99 ? 8.050 -20.605 -9.360 1.00 90.25 99 TYR A CA 1
ATOM 780 C C . TYR A 1 99 ? 8.843 -20.317 -8.079 1.00 90.25 99 TYR A C 1
ATOM 782 O O . TYR A 1 99 ? 10.075 -20.380 -8.106 1.00 90.25 99 TYR A O 1
ATOM 790 N N . GLY A 1 100 ? 8.166 -20.098 -6.949 1.00 89.81 100 GLY A N 1
ATOM 791 C CA . GLY A 1 100 ? 8.812 -19.920 -5.648 1.00 89.81 100 GLY A CA 1
ATOM 792 C C . GLY A 1 100 ? 9.617 -18.626 -5.561 1.00 89.81 100 GLY A C 1
ATOM 793 O O . GLY A 1 100 ? 10.670 -18.619 -4.934 1.00 89.81 100 GLY A O 1
ATOM 794 N N . VAL A 1 101 ? 9.165 -17.575 -6.253 1.00 91.69 101 VAL A N 1
ATOM 795 C CA . VAL A 1 101 ? 9.656 -16.198 -6.087 1.00 91.69 101 VAL A CA 1
ATOM 796 C C . VAL A 1 101 ? 8.709 -15.442 -5.151 1.00 91.69 101 VAL A C 1
ATOM 798 O O . VAL A 1 101 ? 7.986 -14.536 -5.552 1.00 91.69 101 VAL A O 1
ATOM 801 N N . THR A 1 102 ? 8.655 -15.906 -3.905 1.00 92.50 102 THR A N 1
ATOM 802 C CA . THR A 1 102 ? 7.694 -15.480 -2.875 1.00 92.50 102 THR A CA 1
ATOM 803 C C . THR A 1 102 ? 8.258 -14.418 -1.932 1.00 92.50 102 THR A C 1
ATOM 805 O O . THR A 1 102 ? 7.656 -14.117 -0.909 1.00 92.50 102 THR A O 1
ATOM 808 N N . VAL A 1 103 ? 9.414 -13.833 -2.252 1.00 93.06 103 VAL A N 1
ATOM 809 C CA . VAL A 1 103 ? 10.003 -12.730 -1.489 1.00 93.06 103 VAL A CA 1
ATOM 810 C C . VAL A 1 103 ? 9.857 -11.443 -2.286 1.00 93.06 103 VAL A C 1
ATOM 812 O O . VAL A 1 103 ? 10.241 -11.366 -3.453 1.00 93.06 103 VAL A O 1
ATOM 815 N N . LEU A 1 104 ? 9.306 -10.411 -1.649 1.00 94.12 104 LEU A N 1
ATOM 816 C CA . LEU A 1 104 ? 9.197 -9.085 -2.240 1.00 94.12 104 LEU A CA 1
ATOM 817 C C . LEU A 1 104 ? 10.558 -8.378 -2.212 1.00 94.12 104 LEU A C 1
ATOM 819 O O . LEU A 1 104 ? 11.053 -8.029 -1.148 1.00 94.12 104 LEU A O 1
ATOM 823 N N . GLU A 1 105 ? 11.149 -8.110 -3.376 1.00 95.12 105 GLU A N 1
ATOM 824 C CA . GLU A 1 105 ? 12.385 -7.316 -3.464 1.00 95.12 105 GLU A CA 1
ATOM 825 C C . GLU A 1 105 ? 12.081 -5.806 -3.404 1.00 95.12 105 GLU A C 1
ATOM 827 O O . GLU A 1 105 ? 12.798 -4.998 -2.799 1.00 95.12 105 GLU A O 1
ATOM 832 N N . GLY A 1 106 ? 10.993 -5.408 -4.062 1.00 95.44 106 GLY A N 1
ATOM 833 C CA . GLY A 1 106 ? 10.487 -4.047 -4.038 1.00 95.44 106 GLY A CA 1
ATOM 834 C C . GLY A 1 106 ? 9.459 -3.778 -5.124 1.00 95.44 106 GLY A C 1
ATOM 835 O O . GLY A 1 106 ? 9.226 -4.586 -6.023 1.00 95.44 106 GLY A O 1
ATOM 836 N N . VAL A 1 107 ? 8.849 -2.604 -5.040 1.00 97.12 107 VAL A N 1
ATOM 837 C CA . VAL A 1 107 ? 7.842 -2.131 -5.986 1.00 97.12 107 VAL A CA 1
ATOM 838 C C . VAL A 1 107 ? 8.182 -0.707 -6.392 1.00 97.12 107 VAL A C 1
ATOM 840 O O . VAL A 1 107 ? 8.557 0.117 -5.559 1.00 97.12 107 VAL A O 1
ATOM 843 N N . ILE A 1 108 ? 8.052 -0.394 -7.673 1.00 97.56 108 ILE A N 1
ATOM 844 C CA . ILE A 1 108 ? 8.127 0.975 -8.171 1.00 97.56 108 ILE A CA 1
ATOM 845 C C . ILE A 1 108 ? 6.701 1.428 -8.454 1.00 97.56 108 ILE A C 1
ATOM 847 O O . ILE A 1 108 ? 6.029 0.886 -9.332 1.00 97.56 108 ILE A O 1
ATOM 851 N N . VAL A 1 109 ? 6.265 2.415 -7.682 1.00 96.19 109 VAL A N 1
ATOM 852 C CA . VAL A 1 109 ? 4.919 2.998 -7.697 1.00 96.19 109 VAL A CA 1
ATOM 853 C C . VAL A 1 109 ? 4.963 4.440 -8.196 1.00 96.19 109 VAL A C 1
ATOM 855 O O . VAL A 1 109 ? 6.040 5.011 -8.378 1.00 96.19 109 VAL A O 1
ATOM 858 N N . ASP A 1 110 ? 3.789 5.024 -8.411 1.00 94.19 110 ASP A N 1
ATOM 859 C CA . ASP A 1 110 ? 3.537 6.401 -8.843 1.00 94.19 110 ASP A CA 1
ATOM 860 C C . ASP A 1 110 ? 4.207 6.726 -10.189 1.00 94.19 110 ASP A C 1
ATOM 862 O O . ASP A 1 110 ? 4.649 7.850 -10.465 1.00 94.19 110 ASP A O 1
ATOM 866 N N . ILE A 1 111 ? 4.330 5.708 -11.044 1.00 95.25 111 ILE A N 1
ATOM 867 C CA . ILE A 1 111 ? 4.930 5.831 -12.367 1.00 95.25 111 ILE A CA 1
ATOM 868 C C . ILE A 1 111 ? 4.035 6.745 -13.204 1.00 95.25 111 ILE A C 1
ATOM 870 O O . ILE A 1 111 ? 2.911 6.392 -13.540 1.00 95.25 111 ILE A O 1
ATOM 874 N N . MET A 1 112 ? 4.564 7.917 -13.570 1.00 89.25 112 MET A N 1
ATOM 875 C CA . MET A 1 112 ? 3.870 8.919 -14.391 1.00 89.25 112 MET A CA 1
ATOM 876 C C . MET A 1 112 ? 2.615 9.531 -13.746 1.00 89.25 112 MET A C 1
ATOM 878 O O . MET A 1 112 ? 1.771 10.065 -14.469 1.00 89.25 112 MET A O 1
ATOM 882 N N . ASP A 1 113 ? 2.525 9.513 -12.415 1.00 88.56 113 ASP A N 1
ATOM 883 C CA . ASP A 1 113 ? 1.501 10.236 -11.659 1.00 88.56 113 ASP A CA 1
ATOM 884 C C . ASP A 1 113 ? 1.479 11.734 -12.043 1.00 88.56 113 ASP A C 1
ATOM 886 O O . ASP A 1 113 ? 2.514 12.400 -12.139 1.00 88.56 113 ASP A O 1
ATOM 890 N N . LYS A 1 114 ? 0.286 12.263 -12.328 1.00 80.19 114 LYS A N 1
ATOM 891 C CA . LYS A 1 114 ? 0.042 13.662 -12.721 1.00 80.19 114 LYS A CA 1
ATOM 892 C C . LYS A 1 114 ? -1.195 14.252 -12.041 1.00 80.19 114 LYS A C 1
ATOM 894 O O . LYS A 1 114 ? -1.794 15.188 -12.581 1.00 80.19 114 LYS A O 1
ATOM 899 N N . HIS A 1 115 ? -1.625 13.716 -10.900 1.00 71.50 115 HIS A N 1
ATOM 900 C CA . HIS A 1 115 ? -2.843 14.196 -10.253 1.00 71.50 115 HIS A CA 1
ATOM 901 C C . HIS A 1 115 ? -2.728 15.673 -9.839 1.00 71.50 115 HIS A C 1
ATOM 903 O O . HIS A 1 115 ? -1.827 16.087 -9.114 1.00 71.50 115 HIS A O 1
ATOM 909 N N . VAL A 1 116 ? -3.675 16.489 -10.316 1.00 77.81 116 VAL A N 1
ATOM 910 C CA . VAL A 1 116 ? -3.813 17.906 -9.931 1.00 77.81 116 VAL A CA 1
ATOM 911 C C . VAL A 1 116 ? -4.822 18.111 -8.795 1.00 77.81 116 VAL A C 1
ATOM 913 O O . VAL A 1 116 ? -4.827 19.161 -8.153 1.00 77.81 116 VAL A O 1
ATOM 916 N N . SER A 1 117 ? -5.664 17.110 -8.538 1.00 87.00 117 SER A N 1
ATOM 917 C CA . SER A 1 117 ? -6.635 17.053 -7.442 1.00 87.00 117 SER A CA 1
ATOM 918 C C . SER A 1 117 ? -5.976 16.664 -6.111 1.00 87.00 117 SER A C 1
ATOM 920 O O . SER A 1 117 ? -4.866 16.130 -6.131 1.00 87.00 117 SER A O 1
ATOM 922 N N . PRO A 1 118 ? -6.646 16.886 -4.960 1.00 91.56 118 PRO A N 1
ATOM 923 C CA . PRO A 1 118 ? -6.220 16.294 -3.695 1.00 91.56 118 PRO A CA 1
ATOM 924 C C . PRO A 1 118 ? -6.122 14.772 -3.832 1.00 91.56 118 PRO A C 1
ATOM 926 O O . PRO A 1 118 ? -6.896 14.179 -4.590 1.00 91.56 118 PRO A O 1
ATOM 929 N N . GLN A 1 119 ? -5.165 14.167 -3.133 1.00 92.00 119 GLN A N 1
ATOM 930 C CA . GLN A 1 119 ? -4.967 12.717 -3.111 1.00 92.00 119 GLN A CA 1
ATOM 931 C C . GLN A 1 119 ? -4.793 12.253 -1.671 1.00 92.00 119 GLN A C 1
ATOM 933 O O . GLN A 1 119 ? -3.879 12.713 -0.982 1.00 92.00 119 GLN A O 1
ATOM 938 N N . VAL A 1 120 ? -5.652 11.342 -1.216 1.00 94.12 120 VAL A N 1
ATOM 939 C CA . VAL A 1 120 ? -5.501 10.725 0.105 1.00 94.12 120 VAL A CA 1
ATOM 940 C C . VAL A 1 120 ? -4.330 9.767 0.058 1.00 94.12 120 VAL A C 1
ATOM 942 O O . VAL A 1 120 ? -4.306 8.807 -0.716 1.00 94.12 120 VAL A O 1
ATOM 945 N N . ARG A 1 121 ? -3.374 9.987 0.952 1.00 92.75 121 ARG A N 1
ATOM 946 C CA . ARG A 1 121 ? -2.301 9.037 1.201 1.00 92.75 121 ARG A CA 1
ATOM 947 C C . ARG A 1 121 ? -2.195 8.787 2.688 1.00 92.75 121 ARG A C 1
ATOM 949 O O . ARG A 1 121 ? -2.223 9.728 3.479 1.00 92.75 121 ARG A O 1
ATOM 956 N N . CYS A 1 122 ? -2.072 7.519 3.057 1.00 93.00 122 CYS A N 1
ATOM 957 C CA . CYS A 1 122 ? -1.786 7.142 4.428 1.00 93.00 122 CYS A CA 1
ATOM 958 C C . CYS A 1 122 ? -0.426 6.463 4.526 1.00 93.00 122 CYS A C 1
ATOM 960 O O . CYS A 1 122 ? 0.062 5.870 3.563 1.00 93.00 122 CYS A O 1
ATOM 962 N N . ASN A 1 123 ? 0.181 6.578 5.700 1.00 88.44 123 ASN A N 1
ATOM 963 C CA . ASN A 1 123 ? 1.414 5.890 6.035 1.00 88.44 123 ASN A CA 1
ATOM 964 C C . ASN A 1 123 ? 1.342 5.395 7.484 1.00 88.44 123 ASN A C 1
ATOM 966 O O . ASN A 1 123 ? 1.097 6.178 8.404 1.00 88.44 123 ASN A O 1
ATOM 970 N N . GLY A 1 124 ? 1.537 4.097 7.665 1.00 83.38 124 GLY A N 1
ATOM 971 C CA . GLY A 1 124 ? 1.524 3.376 8.925 1.00 83.38 124 GLY A CA 1
ATOM 972 C C . GLY A 1 124 ? 0.831 2.030 8.743 1.00 83.38 124 GLY A C 1
ATOM 973 O O . GLY A 1 124 ? -0.008 1.853 7.867 1.00 83.38 124 GLY A O 1
ATOM 974 N N . SER A 1 125 ? 1.156 1.078 9.602 1.00 79.44 125 SER A N 1
ATOM 975 C CA . SER A 1 125 ? 0.590 -0.269 9.565 1.00 79.44 125 SER A CA 1
ATOM 976 C C . SER A 1 125 ? 0.245 -0.711 10.972 1.00 79.44 125 SER A C 1
ATOM 978 O O . SER A 1 125 ? 1.031 -0.453 11.884 1.00 79.44 125 SER A O 1
ATOM 980 N N . ILE A 1 126 ? -0.854 -1.440 11.140 1.00 85.88 126 ILE A N 1
ATOM 981 C CA . ILE A 1 126 ? -1.249 -1.966 12.448 1.00 85.88 126 ILE A CA 1
ATOM 982 C C . ILE A 1 126 ? -1.151 -3.490 12.396 1.00 85.88 126 ILE A C 1
ATOM 984 O O . ILE A 1 126 ? -2.066 -4.188 11.952 1.00 85.88 126 ILE A O 1
ATOM 988 N N . HIS A 1 127 ? -0.010 -3.994 12.865 1.00 86.56 127 HIS A N 1
ATOM 989 C CA . HIS A 1 127 ? 0.280 -5.421 12.981 1.00 86.56 127 HIS A CA 1
ATOM 990 C C . HIS A 1 127 ? 0.485 -5.780 14.448 1.00 86.56 127 HIS A C 1
ATOM 992 O O . HIS A 1 127 ? 1.544 -5.557 15.033 1.00 86.56 127 HIS A O 1
ATOM 998 N N . LEU A 1 128 ? -0.555 -6.334 15.062 1.00 88.44 128 LEU A N 1
ATOM 999 C CA . LEU A 1 128 ? -0.595 -6.595 16.491 1.00 88.44 128 LEU A CA 1
ATOM 1000 C C . LEU A 1 128 ? -0.475 -8.092 16.758 1.00 88.44 128 LEU A C 1
ATOM 1002 O O . LEU A 1 128 ? -1.332 -8.883 16.364 1.00 88.44 128 LEU A O 1
ATOM 1006 N N . THR A 1 129 ? 0.583 -8.498 17.454 1.00 89.88 129 THR A N 1
ATOM 1007 C CA . THR A 1 129 ? 0.838 -9.913 17.736 1.00 89.88 129 THR A CA 1
ATOM 1008 C C . THR A 1 129 ? 0.642 -10.256 19.203 1.00 89.88 129 THR A C 1
ATOM 1010 O O . THR A 1 129 ? 1.010 -9.491 20.092 1.00 89.88 129 THR A O 1
ATOM 1013 N N . ASN A 1 130 ? 0.075 -11.438 19.463 1.00 88.00 130 ASN A N 1
ATOM 1014 C CA . ASN A 1 130 ? -0.053 -11.995 20.812 1.00 88.00 130 ASN A CA 1
ATOM 1015 C C . ASN A 1 130 ? -0.800 -11.068 21.801 1.00 88.00 130 ASN A C 1
ATOM 1017 O O . ASN A 1 130 ? -0.451 -10.958 22.979 1.00 88.00 130 ASN A O 1
ATOM 1021 N N . ILE A 1 131 ? -1.855 -10.406 21.326 1.00 92.38 131 ILE A N 1
ATOM 1022 C CA . ILE A 1 131 ? -2.633 -9.429 22.085 1.00 92.38 131 ILE A CA 1
ATOM 1023 C C . ILE A 1 131 ? -3.609 -10.098 23.044 1.00 92.38 131 ILE A C 1
ATOM 1025 O O . ILE A 1 131 ? -4.435 -10.928 22.660 1.00 92.38 131 ILE A O 1
ATOM 1029 N N . THR A 1 132 ? -3.565 -9.693 24.311 1.00 91.75 132 THR A N 1
ATOM 1030 C CA . THR A 1 132 ? -4.493 -10.219 25.314 1.00 91.75 132 THR A CA 1
ATOM 1031 C C . THR A 1 132 ? -5.926 -9.752 25.008 1.00 91.75 132 THR A C 1
ATOM 1033 O O . THR A 1 132 ? -6.146 -8.549 24.849 1.00 91.75 132 THR A O 1
ATOM 1036 N N . PRO A 1 133 ? -6.912 -10.667 24.942 1.00 93.50 133 PRO A N 1
ATOM 1037 C CA . PRO A 1 133 ? -8.311 -10.305 24.719 1.00 93.50 133 PRO A CA 1
ATOM 1038 C C . PRO A 1 133 ? -8.823 -9.255 25.707 1.00 93.50 133 PRO A C 1
ATOM 1040 O O . PRO A 1 133 ? -8.435 -9.276 26.877 1.00 93.50 133 PRO A O 1
ATOM 1043 N N . GLY A 1 134 ? -9.673 -8.344 25.232 1.00 93.00 134 GLY A N 1
ATOM 1044 C CA . GLY A 1 134 ? -10.273 -7.278 26.038 1.00 93.00 134 GLY A CA 1
ATOM 1045 C C . GLY A 1 134 ? -9.320 -6.140 26.420 1.00 93.00 134 GLY A C 1
ATOM 1046 O O . GLY A 1 134 ? -9.757 -5.147 26.999 1.00 93.00 134 GLY A O 1
ATOM 1047 N N . THR A 1 135 ? -8.022 -6.239 26.109 1.00 94.75 135 THR A N 1
ATOM 1048 C CA . THR A 1 135 ? -7.085 -5.137 26.363 1.00 94.75 135 THR A CA 1
ATOM 1049 C C . THR A 1 135 ? -7.248 -4.007 25.356 1.00 94.75 135 THR A C 1
ATOM 1051 O O . THR A 1 135 ? -7.608 -4.231 24.200 1.00 94.75 135 THR A O 1
ATOM 1054 N N . THR A 1 136 ? -6.970 -2.786 25.812 1.00 96.19 136 THR A N 1
ATOM 1055 C CA . THR A 1 136 ? -6.879 -1.604 24.958 1.00 96.19 136 THR A CA 1
ATOM 1056 C C . THR A 1 136 ? -5.452 -1.439 24.453 1.00 96.19 136 THR A C 1
ATOM 1058 O O . THR A 1 136 ? -4.512 -1.385 25.247 1.00 96.19 136 THR A O 1
ATOM 1061 N N . ILE A 1 137 ? -5.305 -1.325 23.139 1.00 95.00 137 ILE A N 1
ATOM 1062 C CA . ILE A 1 137 ? -4.048 -1.090 22.435 1.00 95.00 137 ILE A CA 1
ATOM 1063 C C . ILE A 1 137 ? -4.145 0.273 21.772 1.00 95.00 137 ILE A C 1
ATOM 1065 O O . ILE A 1 137 ? -5.173 0.595 21.180 1.00 95.00 137 ILE A O 1
ATOM 1069 N N . ASN A 1 138 ? -3.077 1.057 21.874 1.00 95.50 138 ASN A N 1
ATOM 1070 C CA . ASN A 1 138 ? -2.956 2.311 21.152 1.00 95.50 138 ASN A CA 1
ATOM 1071 C C . ASN A 1 138 ? -1.909 2.155 20.057 1.00 95.50 138 ASN A C 1
ATOM 1073 O O . ASN A 1 138 ? -0.834 1.612 20.309 1.00 95.50 138 ASN A O 1
ATOM 1077 N N . ASP A 1 139 ? -2.232 2.657 18.877 1.00 94.69 139 ASP A N 1
ATOM 1078 C CA . ASP A 1 139 ? -1.345 2.719 17.723 1.00 94.69 139 ASP A CA 1
ATOM 1079 C C . ASP A 1 139 ? -1.605 4.032 16.972 1.00 94.69 139 ASP A C 1
ATOM 1081 O O . ASP A 1 139 ? -2.446 4.844 17.376 1.00 94.69 139 ASP A O 1
ATOM 1085 N N . SER A 1 140 ? -0.890 4.272 15.884 1.00 94.69 140 SER A N 1
ATOM 1086 C CA . SER A 1 140 ? -1.113 5.442 15.052 1.00 94.69 140 SER A CA 1
ATOM 1087 C C . SER A 1 140 ? -0.745 5.186 13.601 1.00 94.69 140 SER A C 1
ATOM 1089 O O . SER A 1 140 ? 0.141 4.399 13.286 1.00 94.69 140 SER A O 1
ATOM 1091 N N . PHE A 1 141 ? -1.398 5.922 12.717 1.00 94.62 141 PHE A N 1
ATOM 1092 C CA . PHE A 1 141 ? -0.969 6.077 11.335 1.00 94.62 141 PHE A CA 1
ATOM 1093 C C . PHE A 1 141 ? -1.057 7.552 10.963 1.00 94.62 141 PHE A C 1
ATOM 1095 O O . PHE A 1 141 ? -1.557 8.378 11.727 1.00 94.62 141 PHE A O 1
ATOM 1102 N N . THR A 1 142 ? -0.556 7.905 9.793 1.00 95.81 142 THR A N 1
ATOM 1103 C CA . THR A 1 142 ? -0.578 9.276 9.296 1.00 95.81 142 THR A CA 1
ATOM 1104 C C . THR A 1 142 ? -1.398 9.383 8.025 1.00 95.81 142 THR A C 1
ATOM 1106 O O . THR A 1 142 ? -1.491 8.423 7.262 1.00 95.81 142 THR A O 1
ATOM 1109 N N . ILE A 1 143 ? -2.001 10.549 7.815 1.00 96.44 143 ILE A N 1
ATOM 1110 C CA . ILE A 1 143 ? -2.719 10.921 6.595 1.00 96.44 143 ILE A CA 1
ATOM 1111 C C . ILE A 1 143 ? -2.084 12.195 6.052 1.00 96.44 143 ILE A C 1
ATOM 1113 O O . ILE A 1 143 ? -1.903 13.154 6.797 1.00 96.44 143 ILE A O 1
ATOM 1117 N N . GLU A 1 144 ? -1.792 12.237 4.761 1.00 95.81 144 GLU A N 1
ATOM 1118 C CA . GLU A 1 144 ? -1.317 13.434 4.070 1.00 95.81 144 GLU A CA 1
ATOM 1119 C C . GLU A 1 144 ? -2.108 13.688 2.784 1.00 95.81 144 GLU A C 1
ATOM 1121 O O . GLU A 1 144 ? -2.721 12.780 2.215 1.00 95.81 144 GLU A O 1
ATOM 1126 N N . ASN A 1 145 ? -2.078 14.940 2.323 1.00 95.50 145 ASN A N 1
ATOM 1127 C CA . ASN A 1 145 ? -2.521 15.282 0.980 1.00 95.50 145 ASN A CA 1
ATOM 1128 C C . ASN A 1 145 ? -1.346 15.138 0.008 1.00 95.50 145 ASN A C 1
ATOM 1130 O O . ASN A 1 145 ? -0.428 15.954 -0.003 1.00 95.50 145 ASN A O 1
ATOM 1134 N N . ALA A 1 146 ? -1.403 14.106 -0.822 1.00 91.31 146 ALA A N 1
ATOM 1135 C CA . ALA A 1 146 ? -0.412 13.803 -1.844 1.00 91.31 146 ALA A CA 1
ATOM 1136 C C . ALA A 1 146 ? -0.669 14.493 -3.196 1.00 91.31 146 ALA A C 1
ATOM 1138 O O . ALA A 1 146 ? 0.039 14.221 -4.165 1.00 91.31 146 ALA A O 1
ATOM 1139 N N . GLY A 1 147 ? -1.708 15.327 -3.276 1.00 90.25 147 GLY A N 1
ATOM 1140 C CA . GLY A 1 147 ? -2.114 16.023 -4.490 1.00 90.25 147 GLY A CA 1
ATOM 1141 C C . GLY A 1 147 ? -1.242 17.233 -4.823 1.00 90.25 147 GLY A C 1
ATOM 1142 O O . GLY A 1 147 ? -0.155 17.436 -4.280 1.00 90.25 147 GLY A O 1
ATOM 1143 N N . SER A 1 148 ? -1.740 18.086 -5.722 1.00 88.75 148 SER A N 1
ATOM 1144 C CA . SER A 1 148 ? -1.022 19.312 -6.100 1.00 88.75 148 SER A CA 1
ATOM 1145 C C . SER A 1 148 ? -0.852 20.278 -4.914 1.00 88.75 148 SER A C 1
ATOM 1147 O O . SER A 1 148 ? -1.740 20.326 -4.061 1.00 88.75 148 SER A O 1
ATOM 1149 N N . PRO A 1 149 ? 0.207 21.117 -4.880 1.00 90.62 149 PRO A N 1
ATOM 1150 C CA . PRO A 1 149 ? 0.451 22.099 -3.806 1.00 90.62 149 PRO A CA 1
ATOM 1151 C C . PRO A 1 149 ? -0.740 23.021 -3.490 1.00 90.62 149 PRO A C 1
ATOM 1153 O O . PRO A 1 149 ? -0.921 23.496 -2.379 1.00 90.62 149 PRO A O 1
ATOM 1156 N N . THR A 1 150 ? -1.598 23.279 -4.477 1.00 90.94 150 THR A N 1
ATOM 1157 C CA . THR A 1 150 ? -2.781 24.138 -4.315 1.00 90.94 150 THR A CA 1
ATOM 1158 C C . THR A 1 150 ? -4.045 23.379 -3.912 1.00 90.94 150 THR A C 1
ATOM 1160 O O . THR A 1 150 ? -5.109 23.984 -3.797 1.00 90.94 150 THR A O 1
ATOM 1163 N N . SER A 1 151 ? -3.971 22.056 -3.773 1.00 94.38 151 SER A N 1
ATOM 1164 C CA . SER A 1 151 ? -5.118 21.207 -3.464 1.00 94.38 151 SER A CA 1
ATOM 1165 C C . SER A 1 151 ? -5.439 21.197 -1.966 1.00 94.38 151 SER A C 1
ATOM 1167 O O . SER A 1 151 ? -4.559 21.335 -1.117 1.00 94.38 151 SER A O 1
ATOM 1169 N N . LEU A 1 152 ? -6.718 21.016 -1.640 1.00 96.12 152 LEU A N 1
ATOM 1170 C CA . LEU A 1 152 ? -7.229 20.967 -0.272 1.00 96.12 152 LEU A CA 1
ATOM 1171 C C . LEU A 1 152 ? -7.913 19.623 -0.051 1.00 96.12 152 LEU A C 1
ATOM 1173 O O . LEU A 1 152 ? -8.943 19.354 -0.658 1.00 96.12 152 LEU A O 1
ATOM 1177 N N . LEU A 1 153 ? -7.345 18.774 0.801 1.00 97.19 153 LEU A N 1
ATOM 1178 C CA . LEU A 1 153 ? -7.927 17.470 1.086 1.00 97.19 153 LEU A CA 1
ATOM 1179 C C . LEU A 1 153 ? -8.927 17.561 2.243 1.00 97.19 153 LEU A C 1
ATOM 1181 O O . LEU A 1 153 ? -8.593 17.976 3.357 1.00 97.19 153 LEU A O 1
ATOM 1185 N N . HIS A 1 154 ? -10.146 17.108 1.978 1.00 97.75 154 HIS A N 1
ATOM 1186 C CA . HIS A 1 154 ? -11.169 16.836 2.978 1.00 97.75 154 HIS A CA 1
ATOM 1187 C C . HIS A 1 154 ? -11.314 15.322 3.101 1.00 97.75 154 HIS A C 1
ATOM 1189 O O . HIS A 1 154 ? -11.532 14.643 2.102 1.00 97.75 154 HIS A O 1
ATOM 1195 N N . TRP A 1 155 ? -11.130 14.777 4.299 1.00 97.94 155 TRP A N 1
ATOM 1196 C CA . TRP A 1 155 ? -11.021 13.333 4.488 1.00 97.94 155 TRP A CA 1
ATOM 1197 C C . TRP A 1 155 ? -11.788 12.859 5.715 1.00 97.94 155 TRP A C 1
ATOM 1199 O O . TRP A 1 155 ? -11.942 13.584 6.701 1.00 97.94 155 TRP A O 1
ATOM 1209 N N . GLU A 1 156 ? 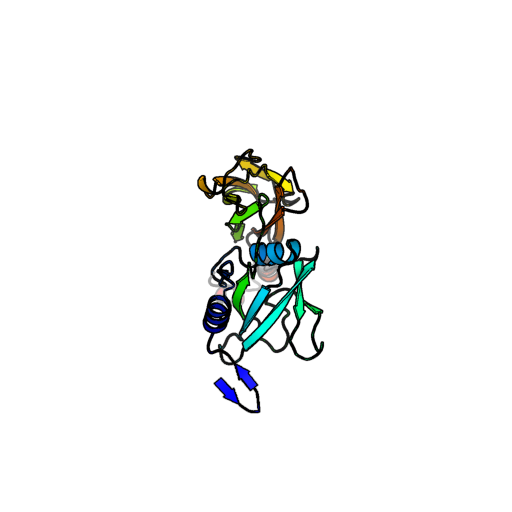-12.229 11.607 5.672 1.00 98.25 156 GLU A N 1
ATOM 1210 C CA . GLU A 1 156 ? -12.834 10.925 6.812 1.00 98.25 156 GLU A CA 1
ATOM 1211 C C . GLU A 1 156 ? -12.502 9.430 6.820 1.00 98.25 156 GLU A C 1
ATOM 1213 O O . GLU A 1 156 ? -12.234 8.818 5.781 1.00 98.25 156 GLU A O 1
ATOM 1218 N N . ILE A 1 157 ? -12.528 8.831 8.009 1.00 97.69 157 ILE A N 1
ATOM 1219 C CA . ILE A 1 157 ? -12.458 7.378 8.168 1.00 97.69 157 ILE A CA 1
ATOM 1220 C C . ILE A 1 157 ? -13.860 6.817 7.936 1.00 97.69 157 ILE A C 1
ATOM 1222 O O . ILE A 1 157 ? -14.775 7.043 8.725 1.00 97.69 157 ILE A O 1
ATOM 1226 N N . THR A 1 158 ? -14.017 6.088 6.834 1.00 96.19 158 THR A N 1
ATOM 1227 C CA . THR A 1 158 ? -15.318 5.589 6.347 1.00 96.19 158 THR A CA 1
ATOM 1228 C C . THR A 1 158 ? -15.595 4.138 6.720 1.00 96.19 158 THR A C 1
ATOM 1230 O O . THR A 1 158 ? -16.748 3.716 6.748 1.00 96.19 158 THR A O 1
ATOM 1233 N N . SER A 1 159 ? -14.551 3.354 6.991 1.00 94.69 159 SER A N 1
ATOM 1234 C CA . SER A 1 159 ? -14.669 1.943 7.354 1.00 94.69 159 SER A CA 1
ATOM 1235 C C . SER A 1 159 ? -13.507 1.533 8.253 1.00 94.69 159 SER A C 1
ATOM 1237 O O . SER A 1 159 ? -12.401 2.062 8.135 1.00 94.69 159 SER A O 1
ATOM 1239 N N . CYS A 1 160 ? -13.780 0.607 9.161 1.00 94.31 160 CYS A N 1
ATOM 1240 C CA . CYS A 1 160 ? -12.815 -0.045 10.036 1.00 94.31 160 CYS A CA 1
ATOM 1241 C C . CYS A 1 160 ? -13.269 -1.498 10.246 1.00 94.31 160 CYS A C 1
ATOM 1243 O O . CYS A 1 160 ? -14.409 -1.820 9.882 1.00 94.31 160 CYS A O 1
ATOM 1245 N N . PRO A 1 161 ? -12.420 -2.373 10.809 1.00 93.06 161 PRO A N 1
ATOM 1246 C CA . PRO A 1 161 ? -12.792 -3.764 11.017 1.00 93.06 161 PRO A CA 1
ATOM 1247 C C . PRO A 1 161 ? -14.053 -3.914 11.880 1.00 93.06 161 PRO A C 1
ATOM 1249 O O . PRO A 1 161 ? -14.281 -3.148 12.816 1.00 93.06 161 PRO A O 1
ATOM 1252 N N . ASP A 1 162 ? -14.866 -4.923 11.569 1.00 92.06 162 ASP A N 1
ATOM 1253 C CA . ASP A 1 162 ? -16.111 -5.239 12.285 1.00 92.06 162 ASP A CA 1
ATOM 1254 C C . ASP A 1 162 ? -15.871 -5.929 13.640 1.00 92.06 162 ASP A C 1
ATOM 1256 O O . ASP A 1 162 ? -16.773 -6.044 14.474 1.00 92.06 162 ASP A O 1
ATOM 1260 N N . TRP A 1 163 ? -14.640 -6.377 13.871 1.00 92.19 163 TRP A N 1
ATOM 1261 C CA . TRP A 1 163 ? -14.161 -6.935 15.122 1.00 92.19 163 TRP A CA 1
ATOM 1262 C C . TRP A 1 163 ? -13.453 -5.885 15.981 1.00 92.19 163 TRP A C 1
ATOM 1264 O O . TRP A 1 163 ? -12.816 -4.955 15.491 1.00 92.19 163 TRP A O 1
ATOM 1274 N N . GLY A 1 164 ? -13.497 -6.092 17.299 1.00 91.56 164 GLY A N 1
ATOM 1275 C CA . GLY A 1 164 ? -12.918 -5.167 18.273 1.00 91.56 164 GLY A CA 1
ATOM 1276 C C . GLY A 1 164 ? -13.757 -3.899 18.436 1.00 91.56 164 GLY A C 1
ATOM 1277 O O . GLY A 1 164 ? -14.862 -3.792 17.910 1.00 91.56 164 GLY A O 1
ATOM 1278 N N . ASN A 1 165 ? -13.250 -2.945 19.214 1.00 95.00 165 ASN A N 1
ATOM 1279 C CA . ASN A 1 165 ? -13.854 -1.617 19.323 1.00 95.00 165 ASN A CA 1
ATOM 1280 C C . ASN A 1 165 ? -12.815 -0.558 18.971 1.00 95.00 165 ASN A C 1
ATOM 1282 O O . ASN A 1 165 ? -11.772 -0.498 19.621 1.00 95.00 165 ASN A O 1
ATOM 1286 N N . TRP A 1 166 ? -13.106 0.248 17.954 1.00 96.44 166 TRP A N 1
ATOM 1287 C CA . TRP A 1 166 ? -12.158 1.165 17.333 1.00 96.44 166 TRP A CA 1
ATOM 1288 C C . TRP A 1 166 ? -12.526 2.610 17.622 1.00 96.44 166 TRP A C 1
ATOM 1290 O O . TRP A 1 166 ? -13.670 3.030 17.453 1.00 96.44 166 TRP A O 1
ATOM 1300 N N . THR A 1 167 ? -11.530 3.398 18.010 1.00 97.44 167 THR A N 1
ATOM 1301 C CA . THR A 1 167 ? -11.666 4.849 18.140 1.00 97.44 167 THR A CA 1
ATOM 1302 C C . THR A 1 167 ? -10.497 5.546 17.461 1.00 97.44 167 THR A C 1
ATOM 1304 O O . THR A 1 167 ? -9.361 5.073 17.510 1.00 97.44 167 THR A O 1
ATOM 1307 N N . PHE A 1 168 ? -10.793 6.675 16.820 1.00 97.88 168 PHE A N 1
ATOM 1308 C CA . PHE A 1 168 ? -9.847 7.431 16.008 1.00 97.88 168 PHE A CA 1
ATOM 1309 C C . PHE A 1 168 ? -9.844 8.891 16.436 1.00 97.88 168 PHE A C 1
ATOM 1311 O O . PHE A 1 168 ? -10.905 9.508 16.554 1.00 97.88 168 PHE A O 1
ATOM 1318 N N . THR A 1 169 ? -8.656 9.449 16.652 1.00 97.56 169 THR A N 1
ATOM 1319 C CA . THR A 1 169 ? -8.492 10.851 17.040 1.00 97.56 169 THR A CA 1
ATOM 1320 C C . THR A 1 169 ? -7.383 11.507 16.213 1.00 97.56 169 THR A C 1
ATOM 1322 O O . THR A 1 169 ? -6.211 11.239 16.482 1.00 97.56 169 THR A O 1
ATOM 1325 N N . PRO A 1 170 ? -7.714 12.397 15.256 1.00 97.94 170 PRO A N 1
ATOM 1326 C CA . PRO A 1 170 ? -9.060 12.716 14.754 1.00 97.94 170 PRO A CA 1
ATOM 1327 C C . PRO A 1 170 ? -9.638 11.622 13.831 1.00 97.94 170 PRO A C 1
ATOM 1329 O O . PRO A 1 170 ? -8.897 10.856 13.232 1.00 97.94 170 PRO A O 1
ATOM 1332 N N . SER A 1 171 ? -10.966 11.564 13.675 1.00 97.38 171 SER A N 1
ATOM 1333 C CA . SER A 1 171 ? -11.635 10.639 12.734 1.00 97.38 171 SER A CA 1
ATOM 1334 C C . SER A 1 171 ? -11.930 11.242 11.353 1.00 97.38 171 SER A C 1
ATOM 1336 O O . SER A 1 171 ? -12.314 10.525 10.429 1.00 97.38 171 SER A O 1
ATOM 1338 N N . LYS A 1 172 ? -11.769 12.562 11.215 1.00 98.12 172 LYS A N 1
ATOM 1339 C CA . LYS A 1 172 ? -11.946 13.328 9.977 1.00 98.12 172 LYS A CA 1
ATOM 1340 C C . LYS A 1 172 ? -11.134 14.618 10.013 1.00 98.12 172 LYS A C 1
ATOM 1342 O O . LYS A 1 172 ? -10.819 15.117 11.096 1.00 98.12 172 LYS A O 1
ATOM 1347 N N . GLY A 1 173 ? -10.869 15.189 8.846 1.00 97.31 173 GLY A N 1
ATOM 1348 C CA . GLY A 1 173 ? -10.160 16.454 8.686 1.00 97.31 173 GLY A CA 1
ATOM 1349 C C . GLY A 1 173 ? -10.621 17.220 7.450 1.00 97.31 173 GLY A C 1
ATOM 1350 O O . GLY A 1 173 ? -11.251 16.675 6.547 1.00 97.31 173 GLY A O 1
ATOM 1351 N N . THR A 1 174 ? -10.325 18.517 7.418 1.00 97.06 174 THR A N 1
ATOM 1352 C CA . THR A 1 174 ? -10.723 19.414 6.326 1.00 97.06 174 THR A CA 1
ATOM 1353 C C . THR A 1 174 ? -9.571 20.310 5.918 1.00 97.06 174 THR A C 1
ATOM 1355 O O . THR A 1 174 ? -8.826 20.763 6.786 1.00 97.06 174 THR A O 1
ATOM 1358 N N . SER A 1 175 ? -9.497 20.631 4.626 1.00 96.19 175 SER A N 1
ATOM 1359 C CA . SER A 1 175 ? -8.534 21.585 4.067 1.00 96.19 175 SER A CA 1
ATOM 1360 C C . SER A 1 175 ? -7.070 21.251 4.376 1.00 96.19 175 SER A C 1
ATOM 1362 O O . SER A 1 175 ? -6.271 22.158 4.593 1.00 96.19 175 SER A O 1
ATOM 1364 N N . LEU A 1 176 ? -6.727 19.959 4.390 1.00 97.31 176 LEU A N 1
ATOM 1365 C CA . LEU A 1 176 ? -5.350 19.508 4.548 1.00 97.31 176 LEU A CA 1
ATOM 1366 C C . LEU A 1 176 ? -4.562 19.816 3.265 1.00 97.31 176 LEU A C 1
ATOM 1368 O O . LEU A 1 176 ? -4.856 19.258 2.203 1.00 97.31 176 LEU A O 1
ATOM 1372 N N . THR A 1 177 ? -3.591 20.722 3.343 1.00 96.38 177 THR A N 1
ATOM 1373 C CA . THR A 1 177 ? -2.709 21.067 2.217 1.00 96.38 177 THR A CA 1
ATOM 1374 C C . THR A 1 177 ? -1.488 20.143 2.194 1.00 96.38 177 THR A C 1
ATOM 1376 O O . THR A 1 177 ? -1.102 19.626 3.248 1.00 96.38 177 THR A O 1
ATOM 1379 N N . PRO A 1 178 ? -0.840 19.925 1.036 1.00 94.44 178 PRO A N 1
ATOM 1380 C CA . PRO A 1 178 ? 0.387 19.128 0.986 1.00 94.44 178 PRO A CA 1
ATOM 1381 C C . PRO A 1 178 ? 1.523 19.695 1.852 1.00 94.44 178 PRO A C 1
ATOM 1383 O O . PRO A 1 178 ? 2.295 18.941 2.436 1.00 94.44 178 PRO A O 1
ATOM 1386 N N . GLU A 1 179 ? 1.616 21.020 1.997 1.00 95.25 179 GLU A N 1
ATOM 1387 C CA . GLU A 1 179 ? 2.662 21.697 2.781 1.00 95.25 179 GLU A CA 1
ATOM 1388 C C . GLU A 1 179 ? 2.524 21.473 4.288 1.00 95.25 179 GLU A C 1
ATOM 1390 O O . GLU A 1 179 ? 3.513 21.583 5.013 1.00 95.25 179 GLU A O 1
ATOM 1395 N N . GLN A 1 180 ? 1.316 21.166 4.774 1.00 96.00 180 GLN A N 1
ATOM 1396 C CA . GLN A 1 180 ? 1.108 20.793 6.176 1.00 96.00 180 GLN A CA 1
ATOM 1397 C C . GLN A 1 180 ? 1.742 19.436 6.504 1.00 96.00 180 GLN A C 1
ATOM 1399 O O . GLN A 1 180 ? 2.025 19.167 7.672 1.00 96.00 180 GLN A O 1
ATOM 1404 N N . GLY A 1 181 ? 1.999 18.614 5.483 1.00 94.44 181 GLY A N 1
ATOM 1405 C CA . GLY A 1 181 ? 2.574 17.288 5.627 1.00 94.44 181 GLY A CA 1
ATOM 1406 C C . GLY A 1 181 ? 1.637 16.290 6.320 1.00 94.44 181 GLY A C 1
ATOM 1407 O O . GLY A 1 181 ? 0.429 16.527 6.440 1.00 94.44 181 GLY A O 1
ATOM 1408 N N . PRO A 1 182 ? 2.187 15.152 6.772 1.00 96.06 182 PRO A N 1
ATOM 1409 C CA . PRO A 1 182 ? 1.408 14.100 7.409 1.00 96.06 182 PRO A CA 1
ATOM 1410 C C . PRO A 1 182 ? 0.805 14.524 8.753 1.00 96.06 182 PRO A C 1
ATOM 1412 O O . PRO A 1 182 ? 1.502 14.973 9.663 1.00 96.06 182 PRO A O 1
ATOM 1415 N N . VAL A 1 183 ? -0.498 14.296 8.906 1.00 97.19 183 VAL A N 1
ATOM 1416 C CA . VAL A 1 183 ? -1.246 14.441 10.158 1.00 97.19 183 VAL A CA 1
ATOM 1417 C C . VAL A 1 183 ? -1.354 13.084 10.838 1.00 97.19 183 VAL A C 1
ATOM 1419 O O . VAL A 1 183 ? -1.813 12.116 10.236 1.00 97.19 183 VAL A O 1
ATOM 1422 N N . MET A 1 184 ? -0.954 13.017 12.106 1.00 97.00 184 MET A N 1
ATOM 1423 C CA . MET A 1 184 ? -1.038 11.801 12.914 1.00 97.00 184 MET A CA 1
ATOM 1424 C C . MET A 1 184 ? -2.465 11.537 13.396 1.00 97.00 184 MET A C 1
ATOM 1426 O O . MET A 1 184 ? -3.113 12.412 13.975 1.00 97.00 184 MET A O 1
ATOM 1430 N N . ILE A 1 185 ? -2.915 10.302 13.199 1.00 97.44 185 ILE A N 1
ATOM 1431 C CA . ILE A 1 185 ? -4.180 9.760 13.678 1.00 97.44 185 ILE A CA 1
ATOM 1432 C C . ILE A 1 185 ? -3.881 8.751 14.773 1.00 97.44 185 ILE A C 1
ATOM 1434 O O . ILE A 1 185 ? -3.286 7.705 14.518 1.00 97.44 185 ILE A O 1
ATOM 1438 N N . ASN A 1 186 ? -4.322 9.055 15.989 1.00 97.06 186 ASN A N 1
ATOM 1439 C CA . ASN A 1 186 ? -4.232 8.118 17.098 1.00 97.06 186 ASN A CA 1
ATOM 1440 C C . ASN A 1 186 ? -5.383 7.120 17.016 1.00 97.06 186 ASN A C 1
ATOM 1442 O O . ASN A 1 186 ? -6.550 7.511 16.912 1.00 97.06 186 ASN A O 1
ATOM 1446 N N . VAL A 1 187 ? -5.041 5.842 17.095 1.00 96.81 187 VAL A N 1
ATOM 1447 C CA . VAL A 1 187 ? -5.965 4.715 17.052 1.00 96.81 187 VAL A CA 1
ATOM 1448 C C . VAL A 1 187 ? -5.975 4.052 18.419 1.00 96.81 187 VAL A C 1
ATOM 1450 O O . VAL A 1 187 ? -4.918 3.751 18.966 1.00 96.81 187 VAL A O 1
ATOM 1453 N N . SER A 1 188 ? -7.159 3.806 18.973 1.00 96.88 188 SER A N 1
ATOM 1454 C CA . SER A 1 188 ? -7.317 2.967 20.160 1.00 96.88 188 SER A CA 1
ATOM 1455 C C . SER A 1 188 ? -8.274 1.823 19.863 1.00 96.88 188 SER A C 1
ATOM 1457 O O . SER A 1 188 ? -9.373 2.045 19.345 1.00 96.88 188 SER A O 1
ATOM 1459 N N . ILE A 1 189 ? -7.828 0.608 20.167 1.00 95.31 189 ILE A N 1
ATOM 1460 C CA . ILE A 1 189 ? -8.462 -0.652 19.785 1.00 95.31 189 ILE A CA 1
ATOM 1461 C C . ILE A 1 189 ? -8.692 -1.462 21.050 1.00 95.31 189 ILE A C 1
ATOM 1463 O O . ILE A 1 189 ? -7.744 -1.742 21.778 1.00 95.31 189 ILE A O 1
ATOM 1467 N N . VAL A 1 190 ? -9.924 -1.886 21.308 1.00 96.12 190 VAL A N 1
ATOM 1468 C CA . VAL A 1 190 ? -10.197 -2.933 22.302 1.00 96.12 190 VAL A CA 1
ATOM 1469 C C . VAL A 1 190 ? -10.172 -4.280 21.593 1.00 96.12 190 VAL A C 1
ATOM 1471 O O . VAL A 1 190 ? -10.994 -4.529 20.706 1.00 96.12 190 VAL A O 1
ATOM 1474 N N . ALA A 1 191 ? -9.222 -5.138 21.965 1.00 93.06 191 ALA A N 1
ATOM 1475 C CA . ALA A 1 191 ? -9.037 -6.440 21.338 1.00 93.06 191 ALA A CA 1
ATOM 1476 C C . ALA A 1 191 ? -10.270 -7.348 21.527 1.00 93.06 191 ALA A C 1
ATOM 1478 O O . ALA A 1 1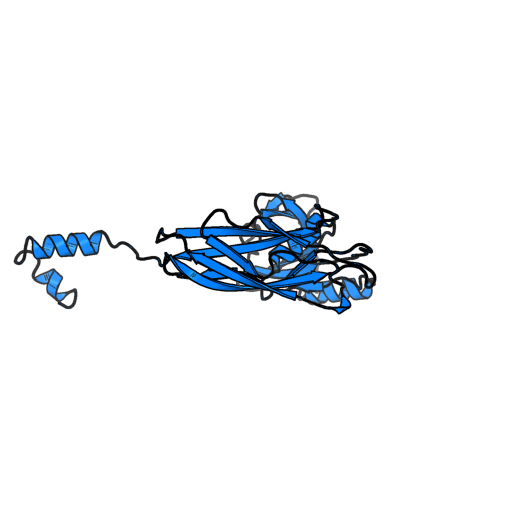91 ? -10.832 -7.387 22.626 1.0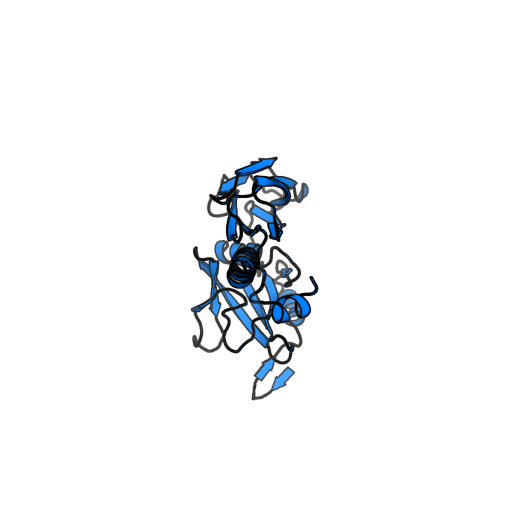0 93.06 191 ALA A O 1
ATOM 1479 N N . PRO A 1 192 ? -10.668 -8.136 20.510 1.00 91.81 192 PRO A N 1
ATOM 1480 C CA . PRO A 1 192 ? -11.774 -9.084 20.631 1.00 91.81 192 PRO A CA 1
ATOM 1481 C C . PRO A 1 192 ? -11.574 -10.111 21.758 1.00 91.81 192 PRO A C 1
ATOM 1483 O O . PRO A 1 192 ? -10.459 -10.548 22.028 1.00 91.81 192 PRO A O 1
ATOM 1486 N N . GLU A 1 193 ? -12.672 -10.580 22.356 1.00 89.56 193 GLU A N 1
ATOM 1487 C CA . GLU A 1 193 ? -12.646 -11.479 23.526 1.00 89.56 193 GLU A CA 1
ATOM 1488 C C . GLU A 1 193 ? -12.155 -12.914 23.234 1.00 89.56 193 GLU A C 1
ATOM 1490 O O . GLU A 1 193 ? -11.723 -13.639 24.137 1.00 89.56 193 GLU A O 1
ATOM 1495 N N . LYS A 1 194 ? -12.226 -13.381 21.979 1.00 85.69 194 LYS A N 1
ATOM 1496 C CA . LYS A 1 194 ? -11.885 -14.779 21.655 1.00 85.69 194 LYS A CA 1
ATOM 1497 C C . LYS A 1 194 ? -10.375 -14.952 21.474 1.00 85.69 194 LYS A C 1
ATOM 1499 O O . LYS A 1 194 ? -9.769 -14.276 20.648 1.00 85.69 194 LYS A O 1
ATOM 1504 N N . LYS A 1 195 ? -9.820 -15.930 22.198 1.00 83.25 195 LYS A N 1
ATOM 1505 C CA . LYS A 1 195 ? -8.417 -16.392 22.141 1.00 83.25 195 LYS A CA 1
ATOM 1506 C C . LYS A 1 195 ? -8.159 -17.336 20.968 1.00 83.25 195 LYS A C 1
ATOM 1508 O O . LYS A 1 195 ? -9.108 -17.910 20.432 1.00 83.25 195 LYS A O 1
ATOM 1513 N N . ASN A 1 196 ? -6.878 -17.590 20.677 1.00 82.25 196 ASN A N 1
ATOM 1514 C CA . ASN A 1 196 ? -6.414 -18.499 19.622 1.00 82.25 196 ASN A CA 1
ATOM 1515 C C . ASN A 1 196 ? -7.017 -18.145 18.253 1.00 82.25 196 ASN A C 1
ATOM 1517 O O . ASN A 1 196 ? -7.507 -19.011 17.526 1.00 82.25 196 ASN A O 1
ATOM 1521 N N . ARG A 1 197 ? -7.068 -16.849 17.952 1.00 84.75 197 ARG A N 1
ATOM 1522 C CA . ARG A 1 197 ? -7.644 -16.301 16.726 1.00 84.75 197 ARG A CA 1
ATOM 1523 C C . ARG A 1 197 ? -6.712 -15.276 16.112 1.00 84.75 197 ARG A C 1
ATOM 1525 O O . ARG A 1 197 ? -6.068 -14.512 16.836 1.00 84.75 197 ARG A O 1
ATOM 1532 N N . GLU A 1 198 ? -6.730 -15.275 14.793 1.00 87.31 198 GLU A N 1
ATOM 1533 C CA . GLU A 1 198 ? -6.233 -14.218 13.932 1.00 87.31 198 GLU A CA 1
ATOM 1534 C C . GLU A 1 198 ? -7.435 -13.432 13.406 1.00 87.31 198 GLU A C 1
ATOM 1536 O O . GLU A 1 198 ? -8.475 -14.015 13.080 1.00 87.31 198 GLU A O 1
ATOM 1541 N N . TYR A 1 199 ? -7.300 -12.115 13.397 1.00 87.56 199 TYR A N 1
ATOM 1542 C CA . TYR A 1 199 ? -8.289 -11.172 12.918 1.00 87.56 199 TYR A CA 1
ATOM 1543 C C . TYR A 1 199 ? -7.635 -10.305 11.855 1.00 87.56 199 TYR A C 1
ATOM 1545 O O . TYR A 1 199 ? -6.644 -9.633 12.133 1.00 87.56 199 TYR A O 1
ATOM 1553 N N . ASN A 1 200 ? -8.226 -10.314 10.668 1.00 86.69 200 ASN A N 1
ATOM 1554 C CA . ASN A 1 200 ? -7.791 -9.518 9.532 1.00 86.69 200 ASN A CA 1
ATOM 1555 C C . ASN A 1 200 ? -8.885 -8.508 9.192 1.00 86.69 200 ASN A C 1
ATOM 1557 O O . ASN A 1 200 ? -10.070 -8.752 9.437 1.00 86.69 200 ASN A O 1
ATOM 1561 N N . GLY A 1 201 ? -8.495 -7.349 8.690 1.00 87.38 201 GLY A N 1
ATOM 1562 C CA . GLY A 1 201 ? -9.420 -6.300 8.288 1.00 87.38 201 GLY A CA 1
ATOM 1563 C C . GLY A 1 201 ? -8.666 -5.087 7.779 1.00 87.38 201 GLY A C 1
ATOM 1564 O O . GLY A 1 201 ? -7.447 -5.114 7.649 1.00 87.38 201 GLY A O 1
ATOM 1565 N N . TYR A 1 202 ? -9.386 -4.002 7.529 1.00 88.56 202 TYR A N 1
ATOM 1566 C CA . TYR A 1 202 ? -8.781 -2.782 7.023 1.00 88.56 202 TYR A CA 1
ATOM 1567 C C . TYR A 1 202 ? -9.410 -1.529 7.625 1.00 88.56 202 TYR A C 1
ATOM 1569 O O . TYR A 1 202 ? -10.570 -1.523 8.039 1.00 88.56 202 TYR A O 1
ATOM 1577 N N . ILE A 1 203 ? -8.646 -0.440 7.624 1.00 92.62 203 ILE A N 1
ATOM 1578 C CA . ILE A 1 203 ? -9.154 0.919 7.815 1.00 92.62 203 ILE A CA 1
ATOM 1579 C C . ILE A 1 203 ? -9.216 1.584 6.442 1.00 92.62 203 ILE A C 1
ATOM 1581 O O . ILE A 1 203 ? -8.232 1.571 5.703 1.00 92.62 203 ILE A O 1
ATOM 1585 N N . LYS A 1 204 ? -10.361 2.184 6.107 1.00 93.00 204 LYS A N 1
ATOM 1586 C CA . LYS A 1 204 ? -10.546 2.936 4.861 1.00 93.00 204 LYS A CA 1
ATOM 1587 C C . LYS A 1 204 ? -10.679 4.426 5.140 1.00 93.00 204 LYS A C 1
ATOM 1589 O O . LYS A 1 204 ? -11.676 4.872 5.720 1.00 93.00 204 LYS A O 1
ATOM 1594 N N . VAL A 1 205 ? -9.711 5.190 4.651 1.00 96.12 205 VAL A N 1
ATOM 1595 C CA . VAL A 1 205 ? -9.734 6.656 4.639 1.00 96.12 205 VAL A CA 1
ATOM 1596 C C . VAL A 1 205 ? -10.175 7.117 3.259 1.00 96.12 205 VAL A C 1
ATOM 1598 O O . VAL A 1 205 ? -9.646 6.645 2.256 1.00 96.12 205 VAL A O 1
ATOM 1601 N N . THR A 1 206 ? -11.134 8.033 3.196 1.00 96.06 206 THR A N 1
ATOM 1602 C CA . THR A 1 206 ? -11.731 8.465 1.929 1.00 96.06 206 THR A CA 1
ATOM 1603 C C . THR A 1 206 ? -11.724 9.981 1.823 1.00 96.06 206 THR A C 1
ATOM 1605 O O . THR A 1 206 ? -11.986 10.678 2.806 1.00 96.06 206 THR A O 1
ATOM 1608 N N . ASN A 1 207 ? -11.446 10.486 0.623 1.00 95.94 207 ASN A N 1
ATOM 1609 C CA . ASN A 1 207 ? -11.646 11.881 0.270 1.00 95.94 207 ASN A CA 1
ATOM 1610 C C . ASN A 1 207 ? -13.150 12.163 0.184 1.00 95.94 207 ASN A C 1
ATOM 1612 O O . ASN A 1 207 ? -13.859 11.571 -0.632 1.00 95.94 207 ASN A O 1
ATOM 1616 N N . THR A 1 208 ? -13.656 13.076 1.008 1.00 96.25 208 THR A N 1
ATOM 1617 C CA . THR A 1 208 ? -15.097 13.361 1.078 1.00 96.25 208 THR A CA 1
ATOM 1618 C C . THR A 1 208 ? -15.638 14.004 -0.199 1.00 96.25 208 THR A C 1
ATOM 1620 O O . THR A 1 208 ? -16.842 13.969 -0.438 1.00 96.25 208 THR A O 1
ATOM 1623 N N . GLU A 1 209 ? -14.771 14.597 -1.023 1.00 94.69 209 GLU A N 1
ATOM 1624 C CA . GLU A 1 209 ? -15.146 15.223 -2.297 1.00 94.69 209 GLU A CA 1
ATOM 1625 C C . GLU A 1 209 ? -15.017 14.264 -3.489 1.00 94.69 209 GLU A C 1
ATOM 1627 O O . GLU A 1 209 ? -15.647 14.473 -4.525 1.00 94.69 209 GLU A O 1
ATOM 1632 N N . ASN A 1 210 ? -14.230 13.195 -3.344 1.00 91.50 210 ASN A N 1
ATOM 1633 C CA . ASN A 1 210 ? -14.053 12.169 -4.363 1.00 91.50 210 ASN A CA 1
ATOM 1634 C C . ASN A 1 210 ? -13.942 10.778 -3.716 1.00 91.50 210 ASN A C 1
ATOM 1636 O O . ASN A 1 210 ? -12.834 10.327 -3.439 1.00 91.50 210 ASN A O 1
ATOM 1640 N N . PRO A 1 211 ? -15.056 10.047 -3.532 1.00 89.50 211 PRO A N 1
ATOM 1641 C CA . PRO A 1 211 ? -15.035 8.743 -2.869 1.00 89.50 211 PRO A CA 1
ATOM 1642 C C . PRO A 1 211 ? -14.204 7.649 -3.561 1.00 89.50 211 PRO A C 1
ATOM 1644 O O . PRO A 1 211 ? -13.940 6.614 -2.947 1.00 89.50 211 PRO A O 1
ATOM 1647 N N . ALA A 1 212 ? -13.819 7.847 -4.829 1.00 87.38 212 ALA A N 1
ATOM 1648 C CA . ALA A 1 212 ? -12.882 6.963 -5.521 1.00 87.38 212 ALA A CA 1
ATOM 1649 C C . ALA A 1 212 ? -11.433 7.168 -5.040 1.00 87.38 212 ALA A C 1
ATOM 1651 O O . ALA A 1 212 ? -10.663 6.213 -5.011 1.00 87.38 212 ALA A O 1
ATOM 1652 N N . ASP A 1 213 ? -11.081 8.382 -4.604 1.00 90.62 213 ASP A N 1
ATOM 1653 C CA . ASP A 1 213 ? -9.807 8.684 -3.949 1.00 90.62 213 ASP A CA 1
ATOM 1654 C C . ASP A 1 213 ? -9.878 8.251 -2.480 1.00 90.62 213 ASP A C 1
ATOM 1656 O O . ASP A 1 213 ? -10.360 8.959 -1.590 1.00 90.62 213 ASP A O 1
ATOM 1660 N N . CYS A 1 214 ? -9.442 7.022 -2.238 1.00 91.19 214 CYS A N 1
ATOM 1661 C CA . CYS A 1 214 ? -9.416 6.418 -0.918 1.00 91.19 214 CYS A CA 1
ATOM 1662 C C . CYS A 1 214 ? -8.129 5.626 -0.716 1.00 91.19 214 CYS A C 1
ATOM 1664 O O . CYS A 1 214 ? -7.486 5.205 -1.675 1.00 91.19 214 CYS A O 1
ATOM 1666 N N . PHE A 1 215 ? -7.761 5.417 0.542 1.00 92.44 215 PHE A N 1
ATOM 1667 C CA . PHE A 1 215 ? -6.590 4.648 0.931 1.00 92.44 215 PHE A CA 1
ATOM 1668 C C . PHE A 1 215 ? -6.990 3.576 1.944 1.00 92.44 215 PHE A C 1
ATOM 1670 O O . PHE A 1 215 ? -7.794 3.827 2.849 1.00 92.44 215 PHE A O 1
ATOM 1677 N N . ILE A 1 216 ? -6.432 2.378 1.773 1.00 88.06 216 ILE A N 1
ATOM 1678 C CA . ILE A 1 216 ? -6.709 1.202 2.598 1.00 88.06 216 ILE A CA 1
ATOM 1679 C C . ILE A 1 216 ? -5.456 0.874 3.405 1.00 88.06 216 ILE A C 1
ATOM 1681 O O . ILE A 1 216 ? -4.375 0.690 2.848 1.00 88.06 216 ILE A O 1
ATOM 1685 N N . ILE A 1 217 ? -5.616 0.798 4.724 1.00 88.25 217 ILE A N 1
ATOM 1686 C CA . ILE A 1 217 ? -4.577 0.360 5.656 1.00 88.25 217 ILE A CA 1
ATOM 1687 C C . ILE A 1 217 ? -4.961 -1.034 6.132 1.00 88.25 217 ILE A C 1
ATOM 1689 O O . ILE A 1 217 ? -5.997 -1.194 6.779 1.00 88.25 217 ILE A O 1
ATOM 1693 N N . GLN A 1 218 ? -4.140 -2.026 5.802 1.00 83.81 218 GLN A N 1
ATOM 1694 C CA . GLN A 1 218 ? -4.350 -3.412 6.213 1.00 83.81 218 GLN A CA 1
ATOM 1695 C C . GLN A 1 218 ? -4.039 -3.591 7.702 1.00 83.81 218 GLN A C 1
ATOM 1697 O O . GLN A 1 218 ? -3.099 -2.995 8.234 1.00 83.81 218 GLN A O 1
ATOM 1702 N N . ILE A 1 219 ? -4.850 -4.408 8.369 1.00 87.38 219 ILE A N 1
ATOM 1703 C CA . ILE A 1 219 ? -4.820 -4.632 9.813 1.00 87.38 219 ILE A CA 1
ATOM 1704 C C . ILE A 1 219 ? -4.779 -6.129 10.085 1.00 87.38 219 ILE A C 1
ATOM 1706 O O . ILE A 1 219 ? -5.655 -6.872 9.639 1.00 87.38 219 ILE A O 1
ATOM 1710 N N . THR A 1 220 ? -3.829 -6.547 10.918 1.00 87.38 220 THR A N 1
ATOM 1711 C CA . THR A 1 220 ? -3.753 -7.924 11.421 1.00 87.38 220 THR A CA 1
ATOM 1712 C C . THR A 1 220 ? -3.620 -7.917 12.940 1.00 87.38 220 THR A C 1
ATOM 1714 O O . THR A 1 220 ? -2.735 -7.246 13.479 1.00 87.38 220 THR A O 1
ATOM 1717 N N . LEU A 1 221 ? -4.451 -8.685 13.643 1.00 91.00 221 LEU A N 1
ATOM 1718 C CA . LEU A 1 221 ? -4.365 -8.886 15.090 1.00 91.00 221 LEU A CA 1
ATOM 1719 C C . LEU A 1 221 ? -4.390 -10.376 15.425 1.00 91.00 221 LEU A C 1
ATOM 1721 O O . LEU A 1 221 ? -5.336 -11.081 15.084 1.00 91.00 221 LEU A O 1
ATOM 1725 N N . THR A 1 222 ? -3.402 -10.855 16.179 1.00 90.25 222 THR A N 1
ATOM 1726 C CA . THR A 1 222 ? -3.410 -12.217 16.735 1.00 90.25 222 THR A CA 1
ATOM 1727 C C . THR A 1 222 ? -3.565 -12.197 18.248 1.00 90.25 222 THR A C 1
ATOM 1729 O O . THR A 1 222 ? -2.978 -11.373 18.947 1.00 90.25 222 THR A O 1
ATOM 1732 N N . THR A 1 223 ? -4.354 -13.133 18.771 1.00 88.50 223 THR A N 1
ATOM 1733 C CA . THR A 1 223 ? -4.488 -13.378 20.215 1.00 88.50 223 THR A CA 1
ATOM 1734 C C . THR A 1 223 ? -3.614 -14.563 20.639 1.00 88.50 223 THR A C 1
ATOM 1736 O O . THR A 1 223 ? -3.393 -15.461 19.823 1.00 88.50 223 THR A O 1
ATOM 1739 N N . PRO A 1 224 ? -3.127 -14.611 21.898 1.00 84.12 224 PRO A N 1
ATOM 1740 C CA . PRO A 1 224 ? -2.213 -15.640 22.361 1.00 84.12 224 PRO A CA 1
ATOM 1741 C C . PRO A 1 224 ? -2.690 -17.039 22.025 1.00 84.12 224 PRO A C 1
ATOM 1743 O O . PRO A 1 224 ? -3.790 -17.435 22.424 1.00 84.12 224 PRO A O 1
ATOM 1746 N N . TYR A 1 225 ? -1.827 -17.778 21.331 1.00 67.00 225 TYR A N 1
ATOM 1747 C CA . TYR A 1 225 ? -2.020 -19.187 21.058 1.00 67.00 225 TYR A CA 1
ATOM 1748 C C . TYR A 1 225 ? -1.576 -19.997 22.277 1.00 67.00 225 TYR A C 1
ATOM 1750 O O . TYR A 1 225 ? -0.386 -20.105 22.571 1.00 67.00 225 TYR A O 1
ATOM 1758 N N . LYS A 1 226 ? -2.527 -20.581 23.008 1.00 59.06 226 LYS A N 1
ATOM 1759 C CA . LYS A 1 226 ? -2.215 -21.692 23.913 1.00 59.06 226 LYS A CA 1
ATOM 1760 C C . LYS A 1 226 ? -2.417 -22.986 23.129 1.00 59.06 226 LYS A C 1
ATOM 1762 O O . LYS A 1 226 ? -3.580 -23.319 22.884 1.00 59.06 226 LYS A O 1
ATOM 1767 N N . PRO A 1 227 ? -1.355 -23.735 22.766 1.00 49.84 227 PRO A N 1
ATOM 1768 C CA . PRO A 1 227 ? -1.536 -25.090 22.273 1.00 49.84 227 PRO A CA 1
ATOM 1769 C C . PRO A 1 227 ? -2.262 -25.860 23.369 1.00 49.84 227 PRO A C 1
ATOM 1771 O O . PRO A 1 227 ? -1.740 -26.079 24.464 1.00 49.84 227 PRO A O 1
ATOM 1774 N N . HIS A 1 228 ? -3.520 -26.196 23.113 1.00 48.91 228 HIS A N 1
ATOM 1775 C CA . HIS A 1 228 ? -4.307 -26.968 24.049 1.00 48.91 228 HIS A CA 1
ATOM 1776 C C . HIS A 1 228 ? -3.783 -28.399 23.960 1.00 48.91 228 HIS A C 1
ATOM 1778 O O . HIS A 1 228 ? -4.211 -29.176 23.110 1.00 48.91 228 HIS A O 1
ATOM 1784 N N . SER A 1 229 ? -2.792 -28.742 24.785 1.00 49.62 229 SER A N 1
ATOM 1785 C CA . SER A 1 229 ? -2.382 -30.133 24.925 1.00 49.62 229 SER A CA 1
ATOM 1786 C C . SER A 1 229 ? -3.479 -30.874 25.684 1.00 49.62 229 SER A C 1
ATOM 1788 O O . SER A 1 229 ? -3.439 -31.039 26.902 1.00 49.62 229 SER A O 1
ATOM 1790 N N . PHE A 1 230 ? -4.498 -31.295 24.938 1.00 53.19 230 PHE A N 1
ATOM 1791 C CA . PHE A 1 230 ? -5.547 -32.185 25.419 1.00 53.19 230 PHE A CA 1
ATOM 1792 C C . PHE A 1 230 ? -4.935 -33.443 26.050 1.00 53.19 230 PHE A C 1
ATOM 1794 O O . PHE A 1 230 ? -5.399 -33.912 27.082 1.00 53.19 230 PHE A O 1
ATOM 1801 N N . LEU A 1 231 ? -3.828 -33.929 25.475 1.00 55.81 231 LEU A N 1
ATOM 1802 C CA . LEU A 1 231 ? -3.063 -35.054 26.001 1.00 55.81 231 LEU A CA 1
ATOM 1803 C C . LEU A 1 231 ? -2.453 -34.765 27.377 1.00 55.81 231 LEU A C 1
ATOM 1805 O O . LEU A 1 231 ? -2.584 -35.620 28.242 1.00 55.81 231 LEU A O 1
ATOM 1809 N N . LEU A 1 232 ? -1.844 -33.594 27.616 1.00 56.47 232 LEU A N 1
ATOM 1810 C CA . LEU A 1 232 ? -1.263 -33.256 28.929 1.00 56.47 232 LEU A CA 1
ATOM 1811 C C . LEU A 1 232 ? -2.334 -33.105 30.010 1.00 56.47 232 LEU A C 1
ATOM 1813 O O . LEU A 1 232 ? -2.148 -33.638 31.098 1.00 56.47 232 LEU A O 1
ATOM 1817 N N . ASN A 1 233 ? -3.461 -32.456 29.705 1.00 59.44 233 ASN A N 1
ATOM 1818 C CA . ASN A 1 233 ? -4.551 -32.301 30.674 1.00 59.44 233 ASN A CA 1
ATOM 1819 C C . ASN A 1 233 ? -5.236 -33.642 30.969 1.00 59.44 233 ASN A C 1
ATOM 1821 O O . ASN A 1 233 ? -5.492 -33.965 32.122 1.00 59.44 233 ASN A O 1
ATOM 1825 N N . CYS A 1 234 ? -5.466 -34.468 29.942 1.00 59.28 234 CYS A N 1
ATOM 1826 C CA . CYS A 1 234 ? -6.034 -35.800 30.128 1.00 59.28 234 CYS A CA 1
ATOM 1827 C C . CYS A 1 234 ? -5.066 -36.732 30.876 1.00 59.28 234 CYS A C 1
ATOM 1829 O O . CYS A 1 234 ? -5.512 -37.556 31.668 1.00 59.28 234 CYS A O 1
ATOM 1831 N N . LEU A 1 235 ? -3.752 -36.603 30.653 1.00 59.72 235 LEU A N 1
ATOM 1832 C CA . LEU A 1 235 ? -2.726 -37.303 31.430 1.00 59.72 235 LEU A CA 1
ATOM 1833 C C . LEU A 1 235 ? -2.702 -36.826 32.882 1.00 59.72 235 LEU A C 1
ATOM 1835 O O . LEU A 1 235 ? -2.623 -37.670 33.767 1.00 59.72 235 LEU A O 1
ATOM 1839 N N . GLN A 1 236 ? -2.821 -35.521 33.138 1.00 59.69 236 GLN A N 1
ATOM 1840 C CA . GLN A 1 236 ? -2.929 -34.977 34.495 1.00 59.69 236 GLN A CA 1
ATOM 1841 C C . GLN A 1 236 ? -4.163 -35.520 35.222 1.00 59.69 236 GLN A C 1
ATOM 1843 O O . GLN A 1 236 ? -4.010 -36.119 36.285 1.00 59.69 236 GLN A O 1
ATOM 1848 N N . ASP A 1 237 ? -5.348 -35.434 34.615 1.00 62.19 237 ASP A N 1
ATOM 1849 C CA . ASP A 1 237 ? -6.588 -35.966 35.195 1.00 62.19 237 ASP A CA 1
ATOM 1850 C C . ASP A 1 237 ? -6.506 -37.487 35.425 1.00 62.19 237 ASP A C 1
ATOM 1852 O O . ASP A 1 237 ? -6.972 -38.010 36.440 1.00 62.19 237 ASP A O 1
ATOM 1856 N N . LEU A 1 238 ? -5.876 -38.227 34.505 1.00 64.75 238 LEU A N 1
ATOM 1857 C CA . LEU A 1 238 ? -5.660 -39.670 34.635 1.00 64.75 238 LEU A CA 1
ATOM 1858 C C . LEU A 1 238 ? -4.657 -40.001 35.755 1.00 64.75 238 LEU A C 1
ATOM 1860 O O . LEU A 1 238 ? -4.853 -40.972 36.485 1.00 64.75 238 LEU A O 1
ATOM 1864 N N . MET A 1 239 ? -3.603 -39.199 35.922 1.00 62.44 239 MET A N 1
ATOM 1865 C CA . MET A 1 239 ? -2.585 -39.363 36.965 1.00 62.44 239 MET A CA 1
ATOM 1866 C C . MET A 1 239 ? -3.092 -38.972 38.358 1.00 62.44 239 MET A C 1
ATOM 1868 O O . MET A 1 239 ? -2.649 -39.569 39.343 1.00 62.44 239 MET A O 1
ATOM 1872 N N . GLU A 1 240 ? -4.015 -38.015 38.454 1.00 66.88 240 GLU A N 1
ATOM 1873 C CA . GLU A 1 240 ? -4.729 -37.686 39.694 1.00 66.88 240 GLU A CA 1
ATOM 1874 C C . GLU A 1 240 ? -5.740 -38.777 40.062 1.00 66.88 240 GLU A C 1
ATOM 1876 O O . GLU A 1 240 ? -5.844 -39.169 41.226 1.00 66.88 240 GLU A O 1
ATOM 1881 N N . ARG A 1 241 ? -6.440 -39.334 39.066 1.00 72.94 241 ARG A N 1
ATOM 1882 C CA . ARG A 1 241 ? -7.442 -40.392 39.263 1.00 72.94 241 ARG A CA 1
ATOM 1883 C C . ARG A 1 241 ? -6.833 -41.766 39.558 1.00 72.94 241 ARG A C 1
ATOM 1885 O O . ARG A 1 241 ? -7.475 -42.584 40.215 1.00 72.94 241 ARG A O 1
ATOM 1892 N N . PHE A 1 242 ? -5.604 -42.017 39.104 1.00 72.62 242 PHE A N 1
ATOM 1893 C CA . PHE A 1 242 ? -4.884 -43.280 39.289 1.00 72.62 242 PHE A CA 1
ATOM 1894 C C . PHE A 1 242 ? -3.451 -43.055 39.817 1.00 72.62 242 PHE A C 1
ATOM 1896 O O . PHE A 1 242 ? -2.469 -43.299 39.106 1.00 72.62 242 PHE A O 1
ATOM 1903 N N . PRO A 1 243 ? -3.294 -42.630 41.086 1.00 60.97 243 PRO A N 1
ATOM 1904 C CA . PRO A 1 243 ? -2.018 -42.154 41.633 1.00 60.97 243 PRO A CA 1
ATOM 1905 C C . PRO A 1 243 ? -0.907 -43.215 41.703 1.00 60.97 243 PRO A C 1
ATOM 1907 O O . PRO A 1 243 ? 0.267 -42.862 41.811 1.00 60.97 243 PRO A O 1
ATOM 1910 N N . HIS A 1 244 ? -1.247 -44.505 41.612 1.00 65.50 244 HIS A N 1
ATOM 1911 C CA . HIS A 1 244 ? -0.297 -45.622 41.704 1.00 65.50 244 HIS A CA 1
ATOM 1912 C C . HIS A 1 244 ? -0.025 -46.329 40.367 1.00 65.50 244 HIS A C 1
ATOM 1914 O O . HIS A 1 244 ? 0.826 -47.213 40.307 1.00 65.50 244 HIS A O 1
ATOM 1920 N N . THR A 1 245 ? -0.715 -45.951 39.288 1.00 61.97 245 THR A N 1
ATOM 1921 C CA . THR A 1 245 ? -0.683 -46.690 38.012 1.00 61.97 245 THR A CA 1
ATOM 1922 C C . THR A 1 245 ? 0.417 -46.199 37.061 1.00 61.97 245 THR A C 1
ATOM 1924 O O . THR A 1 245 ? 0.827 -46.931 36.167 1.00 61.97 245 THR A O 1
ATOM 1927 N N . PHE A 1 246 ? 0.961 -44.995 37.281 1.00 61.12 246 PHE A N 1
ATOM 1928 C CA . PHE A 1 246 ? 1.871 -44.313 36.344 1.00 61.12 246 PHE A CA 1
ATOM 1929 C C . PHE A 1 246 ? 3.195 -43.852 36.984 1.00 61.12 246 PHE A C 1
ATOM 1931 O O . PHE A 1 246 ? 3.726 -42.795 36.648 1.00 61.12 246 PHE A O 1
ATOM 1938 N N . LEU A 1 247 ? 3.751 -44.649 37.904 1.00 57.56 247 LEU A N 1
ATOM 1939 C CA . LEU A 1 247 ? 5.006 -44.351 38.621 1.00 57.56 247 LEU A CA 1
ATOM 1940 C C . LEU A 1 247 ? 6.193 -44.034 37.690 1.00 57.56 247 LEU A C 1
ATOM 1942 O O . LEU A 1 247 ? 6.976 -43.135 37.978 1.00 57.56 247 LEU A O 1
ATOM 1946 N N . VAL A 1 248 ? 6.294 -44.721 36.548 1.00 57.34 248 VAL A N 1
ATOM 1947 C CA . VAL A 1 248 ? 7.370 -44.507 35.560 1.00 57.34 248 VAL A CA 1
ATOM 1948 C C . VAL A 1 248 ? 7.175 -43.210 34.763 1.00 57.34 248 VAL A C 1
ATOM 1950 O O . VAL A 1 248 ? 8.149 -42.556 34.407 1.00 57.34 248 VAL A O 1
ATOM 1953 N N . LEU A 1 249 ? 5.926 -42.797 34.521 1.00 53.53 249 LEU A N 1
ATOM 1954 C CA . LEU A 1 249 ? 5.622 -41.561 33.792 1.00 53.53 249 LEU A CA 1
ATOM 1955 C C . LEU A 1 249 ? 5.898 -40.302 34.630 1.00 53.53 249 LEU A C 1
ATOM 1957 O O . LEU A 1 249 ? 6.304 -39.290 34.068 1.00 53.53 249 LEU A O 1
ATOM 1961 N N . ARG A 1 250 ? 5.739 -40.370 35.963 1.00 55.56 250 ARG A N 1
ATOM 1962 C CA . ARG A 1 250 ? 6.123 -39.275 36.880 1.00 55.56 250 ARG A CA 1
ATOM 1963 C C . ARG A 1 250 ? 7.620 -38.961 36.796 1.00 55.56 250 ARG A C 1
ATOM 1965 O O . ARG A 1 250 ? 7.999 -37.808 36.625 1.00 55.56 250 ARG A O 1
ATOM 1972 N N . LEU A 1 251 ? 8.452 -40.004 36.770 1.00 56.25 251 LEU A N 1
ATOM 1973 C CA . LEU A 1 251 ? 9.912 -39.883 36.669 1.00 56.25 251 LEU A CA 1
ATOM 1974 C C . LEU A 1 251 ? 10.396 -39.271 35.341 1.00 56.25 251 LEU A C 1
ATOM 1976 O O . LEU A 1 251 ? 11.472 -38.686 35.306 1.00 56.25 251 LEU A O 1
ATOM 1980 N N . LEU A 1 252 ? 9.619 -39.388 34.257 1.00 50.00 252 LEU A N 1
ATOM 1981 C CA . LEU A 1 252 ? 9.952 -38.827 32.938 1.00 50.00 252 LEU A CA 1
ATOM 1982 C C . LEU A 1 252 ? 9.489 -37.371 32.756 1.00 50.00 252 LEU A C 1
ATOM 1984 O O . LEU A 1 252 ? 9.981 -36.689 31.859 1.00 50.00 252 LEU A O 1
ATOM 1988 N N . LEU A 1 253 ? 8.556 -36.893 33.585 1.00 56.53 253 LEU A N 1
ATOM 1989 C CA . LEU A 1 253 ? 7.945 -35.560 33.484 1.00 56.53 253 LEU A CA 1
ATOM 1990 C C . LEU A 1 253 ? 8.479 -34.553 34.524 1.00 56.53 253 LEU A C 1
ATOM 1992 O O . LEU A 1 253 ? 7.943 -33.453 34.619 1.00 56.53 253 LEU A O 1
ATOM 1996 N N . ASN A 1 254 ? 9.545 -34.893 35.262 1.00 44.53 254 ASN A N 1
ATOM 1997 C CA . ASN A 1 254 ? 10.148 -34.065 36.319 1.00 44.53 254 ASN A CA 1
ATOM 1998 C C . ASN A 1 254 ? 9.135 -33.561 37.375 1.00 44.53 254 ASN A C 1
ATOM 2000 O O . ASN A 1 254 ? 9.119 -32.376 37.709 1.00 44.53 254 ASN A O 1
ATOM 2004 N N . TYR A 1 255 ? 8.329 -34.478 37.922 1.00 49.16 255 TYR A N 1
ATOM 2005 C CA . TYR A 1 255 ? 7.575 -34.294 39.171 1.00 49.16 255 TYR A CA 1
ATOM 2006 C C . TYR A 1 255 ? 7.778 -35.481 40.113 1.00 49.16 255 TYR A C 1
ATOM 2008 O O . TYR A 1 255 ? 7.604 -36.638 39.661 1.00 49.16 255 TYR A O 1
#